Protein AF-0000000081357244 (afdb_homodimer)

Sequence (244 aa):
MEDSLAESYSKKENAKEIWDSLGKLYEDDENSSKIFIIEKYHKWLFEDEMAMLPQVKEFLKLCQKLDDEKMSLVDKFVVGGIVSKLSVGWSNFYARMHRKKLDISLEDLLQEIHVEDEIRFQMEDSLAESYSKKENAKEIWDSLGKLYEDDENSSKIFIIEKYHKWLFEDEMAMLPQVKEFLKLCQKLDDEKMSLVDKFVVGGIVSKLSVGWSNFYARMHRKKLDISLEDLLQEIHVEDEIRFQ

Radius of gyration: 19.8 Å; Cα contacts (8 Å, |Δi|>4): 205; chains: 2; bounding box: 66×42×42 Å

Structure (mmCIF, N/CA/C/O backbone):
data_AF-0000000081357244-model_v1
#
loop_
_entity.id
_entity.type
_entity.pdbx_description
1 polymer 'Uncharacterized protein'
#
loop_
_atom_site.group_PDB
_atom_site.id
_atom_site.type_symbol
_atom_site.label_atom_id
_atom_site.label_alt_id
_atom_site.label_comp_id
_atom_site.label_asym_id
_atom_site.label_entity_id
_atom_site.label_seq_id
_atom_site.pdbx_PDB_ins_code
_atom_site.Cartn_x
_atom_site.Cartn_y
_atom_site.Cartn_z
_atom_site.occupancy
_atom_site.B_iso_or_equiv
_atom_site.auth_seq_id
_atom_site.auth_comp_id
_atom_site.auth_asym_id
_atom_site.auth_atom_id
_atom_site.pdbx_PDB_model_num
ATOM 1 N N . MET A 1 1 ? -51.375 3.666 -2.33 1 30.59 1 MET A N 1
ATOM 2 C CA . MET A 1 1 ? -50.188 4.461 -1.964 1 30.59 1 MET A CA 1
ATOM 3 C C . MET A 1 1 ? -48.969 3.588 -1.858 1 30.59 1 MET A C 1
ATOM 5 O O . MET A 1 1 ? -48.781 2.871 -0.872 1 30.59 1 MET A O 1
ATOM 9 N N . GLU A 1 2 ? -48.531 2.816 -2.803 1 30.59 2 GLU A N 1
ATOM 10 C CA . GLU A 1 2 ? -47.5 1.792 -2.98 1 30.59 2 GLU A CA 1
ATOM 11 C C . GLU A 1 2 ? -46.125 2.312 -2.58 1 30.59 2 GLU A C 1
ATOM 13 O O . GLU A 1 2 ? -45.781 3.455 -2.883 1 30.59 2 GLU A O 1
ATOM 18 N N . ASP A 1 3 ? -45.594 1.858 -1.388 1 35.19 3 ASP A N 1
ATOM 19 C CA . ASP A 1 3 ? -44.344 2.148 -0.713 1 35.19 3 ASP A CA 1
ATOM 20 C C . ASP A 1 3 ? -43.188 2.164 -1.704 1 35.19 3 ASP A C 1
ATOM 22 O O . ASP A 1 3 ? -42.875 1.151 -2.344 1 35.19 3 ASP A O 1
ATOM 26 N N . SER A 1 4 ? -42.969 3.25 -2.459 1 33.78 4 SER A N 1
ATOM 27 C CA . SER A 1 4 ? -41.812 3.594 -3.281 1 33.78 4 SER A CA 1
ATOM 28 C C . SER A 1 4 ? -40.5 3.287 -2.555 1 33.78 4 SER A C 1
ATOM 30 O O . SER A 1 4 ? -40.219 3.846 -1.488 1 33.78 4 SER A O 1
ATOM 32 N N . LEU A 1 5 ? -40.188 2.029 -2.398 1 31.88 5 LEU A N 1
ATOM 33 C CA . LEU A 1 5 ? -38.875 1.557 -1.976 1 31.88 5 LEU A CA 1
ATOM 34 C C . LEU A 1 5 ? -37.781 2.422 -2.568 1 31.88 5 LEU A C 1
ATOM 36 O O . LEU A 1 5 ? -37.406 2.26 -3.736 1 31.88 5 LEU A O 1
ATOM 40 N N . ALA A 1 6 ? -37.719 3.697 -2.271 1 33 6 ALA A N 1
ATOM 41 C CA . ALA A 1 6 ? -36.562 4.559 -2.461 1 33 6 ALA A CA 1
ATOM 42 C C . ALA A 1 6 ? -35.25 3.781 -2.273 1 33 6 ALA A C 1
ATOM 44 O O . ALA A 1 6 ? -34.969 3.305 -1.174 1 33 6 ALA A O 1
ATOM 45 N N . GLU A 1 7 ? -34.875 2.889 -3.158 1 32.81 7 GLU A N 1
ATOM 46 C CA . GLU A 1 7 ? -33.562 2.332 -3.344 1 32.81 7 GLU A CA 1
ATOM 47 C C . GLU A 1 7 ? -32.469 3.379 -3.076 1 32.81 7 GLU A C 1
ATOM 49 O O . GLU A 1 7 ? -32.25 4.266 -3.9 1 32.81 7 GLU A O 1
ATOM 54 N N . SER A 1 8 ? -32.438 4.035 -1.996 1 33.81 8 SER A N 1
ATOM 55 C CA . SER A 1 8 ? -31.281 4.805 -1.569 1 33.81 8 SER A CA 1
ATOM 56 C C . SER A 1 8 ? -29.984 4.129 -2 1 33.81 8 SER A C 1
ATOM 58 O O . SER A 1 8 ? -29.609 3.102 -1.438 1 33.81 8 SER A O 1
ATOM 60 N N . TYR A 1 9 ? -29.797 3.963 -3.287 1 31.59 9 TYR A N 1
ATOM 61 C CA . TYR A 1 9 ? -28.484 3.703 -3.855 1 31.59 9 TYR A CA 1
ATOM 62 C C . TYR A 1 9 ? -27.391 4.465 -3.094 1 31.59 9 TYR A C 1
ATOM 64 O O . TYR A 1 9 ? -27.328 5.691 -3.168 1 31.59 9 TYR A O 1
ATOM 72 N N . SER A 1 10 ? -27.328 4.297 -1.877 1 35.69 10 SER A N 1
ATOM 73 C CA . SER A 1 10 ? -26.094 4.766 -1.258 1 35.69 10 SER A CA 1
ATOM 74 C C . SER A 1 10 ? -24.891 4.559 -2.184 1 35.69 10 SER A C 1
ATOM 76 O O . SER A 1 10 ? -24.625 3.436 -2.613 1 35.69 10 SER A O 1
ATOM 78 N N . LYS A 1 11 ? -24.641 5.418 -3.062 1 34 11 LYS A N 1
ATOM 79 C CA . LYS A 1 11 ? -23.438 5.504 -3.9 1 34 11 LYS A CA 1
ATOM 80 C C . LYS A 1 11 ? -22.203 5 -3.158 1 34 11 LYS A C 1
ATOM 82 O O . LYS A 1 11 ? -21.703 5.672 -2.262 1 34 11 LYS A O 1
ATOM 87 N N . LYS A 1 12 ? -22.25 3.859 -2.586 1 36.88 12 LYS A N 1
ATOM 88 C CA . LYS A 1 12 ? -20.938 3.336 -2.193 1 36.88 12 LYS A CA 1
ATOM 89 C C . LYS A 1 12 ? -19.891 3.654 -3.246 1 36.88 12 LYS A C 1
ATOM 91 O O . LYS A 1 12 ? -19.891 3.076 -4.336 1 36.88 12 LYS A O 1
ATOM 96 N N . GLU A 1 13 ? -19.609 4.867 -3.537 1 39.84 13 GLU A N 1
ATOM 97 C CA . GLU A 1 13 ? -18.469 5.172 -4.402 1 39.84 13 GLU A CA 1
ATOM 98 C C . GLU A 1 13 ? -17.344 4.164 -4.211 1 39.84 13 GLU A C 1
ATOM 100 O O . GLU A 1 13 ? -16.891 3.93 -3.086 1 39.84 13 GLU A O 1
ATOM 105 N N . ASN A 1 14 ? -17.297 3.029 -4.961 1 43.94 14 ASN A N 1
ATOM 106 C CA . ASN A 1 14 ? -16.234 2.02 -4.922 1 43.94 14 ASN A CA 1
ATOM 107 C C . ASN A 1 14 ? -14.852 2.652 -4.883 1 43.94 14 ASN A C 1
ATOM 109 O O . ASN A 1 14 ? -14.695 3.83 -5.215 1 43.94 14 ASN A O 1
ATOM 113 N N . ALA A 1 15 ? -13.969 2.004 -4.152 1 45.81 15 ALA A N 1
ATOM 114 C CA . ALA A 1 15 ? -12.586 2.414 -3.949 1 45.81 15 ALA A CA 1
ATOM 115 C C . ALA A 1 15 ? -12.008 3.031 -5.219 1 45.81 15 ALA A C 1
ATOM 117 O O . ALA A 1 15 ? -11.312 4.047 -5.16 1 45.81 15 ALA A O 1
ATOM 118 N N . LYS A 1 16 ? -12.422 2.477 -6.242 1 46.94 16 LYS A N 1
ATOM 119 C CA . LYS A 1 16 ? -11.93 2.979 -7.52 1 46.94 16 LYS A CA 1
ATOM 120 C C . LYS A 1 16 ? -12.484 4.371 -7.816 1 46.94 16 LYS A C 1
ATOM 122 O O . LYS A 1 16 ? -11.75 5.242 -8.297 1 46.94 16 LYS A O 1
ATOM 127 N N . GLU A 1 17 ? -13.781 4.465 -7.664 1 48.22 17 GLU A N 1
ATOM 128 C CA . GLU A 1 17 ? -14.375 5.762 -7.969 1 48.22 17 GLU A CA 1
ATOM 129 C C . GLU A 1 17 ? -13.766 6.867 -7.105 1 48.22 17 GLU A C 1
ATOM 131 O O . GLU A 1 17 ? -13.531 7.977 -7.586 1 48.22 17 GLU A O 1
ATOM 136 N N . ILE A 1 18 ? -13.594 6.523 -5.91 1 48.97 18 ILE A N 1
ATOM 137 C CA . ILE A 1 18 ? -12.938 7.484 -5.031 1 48.97 18 ILE A CA 1
ATOM 138 C C . ILE A 1 18 ? -11.523 7.762 -5.539 1 48.97 18 ILE A C 1
ATOM 140 O O . ILE A 1 18 ? -11.102 8.922 -5.621 1 48.97 18 ILE A O 1
ATOM 144 N N . TRP A 1 19 ? -10.867 6.66 -5.98 1 50.09 19 TRP A N 1
ATOM 145 C CA . TRP A 1 19 ? -9.516 6.828 -6.508 1 50.09 19 TRP A CA 1
ATOM 146 C C . TRP A 1 19 ? -9.539 7.602 -7.824 1 50.09 19 TRP A C 1
ATOM 148 O O . TRP A 1 19 ? -8.734 8.516 -8.023 1 50.09 19 TRP A O 1
ATOM 158 N N . ASP A 1 20 ? -10.367 7.164 -8.609 1 51.44 20 ASP A N 1
ATOM 159 C CA . ASP A 1 20 ? -10.461 7.891 -9.875 1 51.44 20 ASP A CA 1
ATOM 160 C C . ASP A 1 20 ? -10.742 9.375 -9.633 1 51.44 20 ASP A C 1
ATOM 162 O O . ASP A 1 20 ? -10.211 10.227 -10.352 1 51.44 20 ASP A O 1
ATOM 166 N N . SER A 1 21 ? -11.539 9.578 -8.75 1 50.59 21 SER A N 1
ATOM 167 C CA . SER A 1 21 ? -11.812 10.977 -8.445 1 50.59 21 SER A CA 1
ATOM 168 C C . SER A 1 21 ? -10.586 11.664 -7.867 1 50.59 21 SER A C 1
ATOM 170 O O . SER A 1 21 ? -10.312 12.828 -8.18 1 50.59 21 SER A O 1
ATOM 172 N N . LEU A 1 22 ? -9.977 10.977 -7.047 1 47.94 22 LEU A N 1
ATOM 173 C CA . LEU A 1 22 ? -8.742 11.531 -6.5 1 47.94 22 LEU A CA 1
ATOM 174 C C . LEU A 1 22 ? -7.652 11.594 -7.566 1 47.94 22 LEU A C 1
ATOM 176 O O . LEU A 1 22 ? -6.875 12.555 -7.613 1 47.94 22 LEU A O 1
ATOM 180 N N . GLY A 1 23 ? -7.641 10.469 -8.305 1 47.78 23 GLY A N 1
ATOM 181 C CA . GLY A 1 23 ? -6.691 10.453 -9.406 1 47.78 23 GLY A CA 1
ATOM 182 C C . GLY A 1 23 ? -6.879 11.609 -10.375 1 47.78 23 GLY A C 1
ATOM 183 O O . GLY A 1 23 ? -5.906 12.141 -10.914 1 47.78 23 GLY A O 1
ATOM 184 N N . LYS A 1 24 ? -8.148 11.758 -10.766 1 49 24 LYS A N 1
ATOM 185 C CA . LYS A 1 24 ? -8.383 12.875 -11.672 1 49 24 LYS A CA 1
ATOM 186 C C . LYS A 1 24 ? -7.844 14.18 -11.094 1 49 24 LYS A C 1
ATOM 188 O O . LYS A 1 24 ? -7.332 15.031 -11.828 1 49 24 LYS A O 1
ATOM 193 N N . LEU A 1 25 ? -8.055 14.312 -9.875 1 45.69 25 LEU A N 1
ATOM 194 C CA . LEU A 1 25 ? -7.719 15.602 -9.297 1 45.69 25 LEU A CA 1
ATOM 195 C C . LEU A 1 25 ? -6.215 15.852 -9.367 1 45.69 25 LEU A C 1
ATOM 197 O O . LEU A 1 25 ? -5.773 17 -9.477 1 45.69 25 LEU A O 1
ATOM 201 N N . TYR A 1 26 ? -5.543 14.797 -9.328 1 44.62 26 TYR A N 1
ATOM 202 C CA . TYR A 1 26 ? -4.109 15.07 -9.273 1 44.62 26 TYR A CA 1
ATOM 203 C C . TYR A 1 26 ? -3.422 14.609 -10.555 1 44.62 26 TYR A C 1
ATOM 205 O O . TYR A 1 26 ? -2.195 14.672 -10.664 1 44.62 26 TYR A O 1
ATOM 213 N N . GLU A 1 27 ? -4.098 13.891 -11.352 1 45.97 27 GLU A N 1
ATOM 214 C CA . GLU A 1 27 ? -3.416 13.617 -12.609 1 45.97 27 GLU A CA 1
ATOM 215 C C . GLU A 1 27 ? -3.014 14.906 -13.312 1 45.97 27 GLU A C 1
ATOM 217 O O . GLU A 1 27 ? -3.779 15.445 -14.117 1 45.97 27 GLU A O 1
ATOM 222 N N . ASP A 1 28 ? -2.508 15.82 -12.617 1 42.16 28 ASP A N 1
ATOM 223 C CA . ASP A 1 28 ? -1.978 16.922 -13.414 1 42.16 28 ASP A CA 1
ATOM 224 C C . ASP A 1 28 ? -1.053 16.406 -14.516 1 42.16 28 ASP A C 1
ATOM 226 O O . ASP A 1 28 ? -0.683 15.227 -14.516 1 42.16 28 ASP A O 1
ATOM 230 N N . ASP A 1 29 ? 0.159 17.297 -14.961 1 44 29 ASP A N 1
ATOM 231 C CA . ASP A 1 29 ? 1.093 17.438 -16.078 1 44 29 ASP A CA 1
ATOM 232 C C . ASP A 1 29 ? 1.931 16.172 -16.25 1 44 29 ASP A C 1
ATOM 234 O O . ASP A 1 29 ? 2.127 15.414 -15.297 1 44 29 ASP A O 1
ATOM 238 N N . GLU A 1 30 ? 2.217 15.633 -17.469 1 48.47 30 GLU A N 1
ATOM 239 C CA . GLU A 1 30 ? 3.148 14.633 -17.984 1 48.47 30 GLU A CA 1
ATOM 240 C C . GLU A 1 30 ? 4.324 14.438 -17.031 1 48.47 30 GLU A C 1
ATOM 242 O O . GLU A 1 30 ? 4.895 13.344 -16.953 1 48.47 30 GLU A O 1
ATOM 247 N N . ASN A 1 31 ? 4.902 15.469 -16.531 1 50.5 31 ASN A N 1
ATOM 248 C CA . ASN A 1 31 ? 5.992 15.359 -15.562 1 50.5 31 ASN A CA 1
ATOM 249 C C . ASN A 1 31 ? 5.496 14.836 -14.219 1 50.5 31 ASN A C 1
ATOM 251 O O . ASN A 1 31 ? 5.074 15.617 -13.359 1 50.5 31 ASN A O 1
ATOM 255 N N . SER A 1 32 ? 4.953 13.688 -14.344 1 58.06 32 SER A N 1
ATOM 256 C CA . SER A 1 32 ? 4.34 13.055 -13.18 1 58.06 32 SER A CA 1
ATOM 257 C C . SER A 1 32 ? 5.172 13.289 -11.93 1 58.06 32 SER A C 1
ATOM 259 O O . SER A 1 32 ? 6.367 13 -11.906 1 58.06 32 SER A O 1
ATOM 261 N N . SER A 1 33 ? 4.832 14.125 -11.016 1 77.56 33 SER A N 1
ATOM 262 C CA . SER A 1 33 ? 5.492 14.461 -9.758 1 77.56 33 SER A CA 1
ATOM 263 C C . SER A 1 33 ? 5.695 13.227 -8.891 1 77.56 33 SER A C 1
ATOM 265 O O . SER A 1 33 ? 4.992 12.227 -9.047 1 77.56 33 SER A O 1
ATOM 267 N N . LYS A 1 34 ? 6.887 13.078 -8.312 1 87.19 34 LYS A N 1
ATOM 268 C CA . LYS A 1 34 ? 7.223 12.047 -7.34 1 87.19 34 LYS A CA 1
ATOM 269 C C . LYS A 1 34 ? 6.016 11.68 -6.484 1 87.19 34 LYS A C 1
ATOM 271 O O . LYS A 1 34 ? 5.75 10.5 -6.25 1 87.19 34 LYS A O 1
ATOM 276 N N . ILE A 1 35 ? 5.238 12.625 -6.285 1 87.5 35 ILE A N 1
ATOM 277 C CA . ILE A 1 35 ? 4.098 12.43 -5.395 1 87.5 35 ILE A CA 1
ATOM 278 C C . ILE A 1 35 ? 3.039 11.586 -6.094 1 87.5 35 ILE A C 1
ATOM 280 O O . ILE A 1 35 ? 2.414 10.727 -5.473 1 87.5 35 ILE A O 1
ATOM 284 N N . PHE A 1 36 ? 2.885 11.828 -7.281 1 88.19 36 PHE A N 1
ATOM 285 C CA . PHE A 1 36 ? 1.87 11.094 -8.031 1 88.19 36 PHE A CA 1
ATOM 286 C C . PHE A 1 36 ? 2.242 9.625 -8.141 1 88.19 36 PHE A C 1
ATOM 288 O O . PHE A 1 36 ? 1.381 8.75 -8.016 1 88.19 36 PHE A O 1
ATOM 295 N N . ILE A 1 37 ? 3.492 9.367 -8.391 1 92.94 37 ILE A N 1
ATOM 296 C CA . ILE A 1 37 ? 3.953 7.992 -8.523 1 92.94 37 ILE A CA 1
ATOM 297 C C . ILE A 1 37 ? 3.756 7.25 -7.207 1 92.94 37 ILE A C 1
ATOM 299 O O . ILE A 1 37 ? 3.252 6.121 -7.195 1 92.94 37 ILE A O 1
ATOM 303 N N . ILE A 1 38 ? 4.094 7.93 -6.082 1 94.62 38 ILE A N 1
ATOM 304 C CA . ILE A 1 38 ? 3.959 7.332 -4.758 1 94.62 38 ILE A CA 1
ATOM 305 C C . ILE A 1 38 ? 2.486 7.043 -4.469 1 94.62 38 ILE A C 1
ATOM 307 O O . ILE A 1 38 ? 2.137 5.945 -4.027 1 94.62 38 ILE A O 1
ATOM 311 N N . GLU A 1 39 ? 1.682 7.949 -4.785 1 91.5 39 GLU A N 1
ATOM 312 C CA . GLU A 1 39 ? 0.25 7.809 -4.539 1 91.5 39 GLU A CA 1
ATOM 313 C C . GLU A 1 39 ? -0.353 6.707 -5.402 1 91.5 39 GLU A C 1
ATOM 315 O O . GLU A 1 39 ? -1.158 5.906 -4.926 1 91.5 39 GLU A O 1
ATOM 320 N N . LYS A 1 40 ? -0.025 6.746 -6.645 1 92.38 40 LYS A N 1
ATOM 321 C CA . LYS A 1 40 ? -0.541 5.723 -7.551 1 92.38 40 LYS A CA 1
ATOM 322 C C . LYS A 1 40 ? -0.145 4.324 -7.09 1 92.38 40 LYS A C 1
ATOM 324 O O . LYS A 1 40 ? -0.952 3.395 -7.145 1 92.38 40 LYS A O 1
ATOM 329 N N . TYR A 1 41 ? 1.097 4.195 -6.613 1 96.12 41 TYR A N 1
ATOM 330 C CA . TYR A 1 41 ? 1.54 2.912 -6.074 1 96.12 41 TYR A CA 1
ATOM 331 C C . TYR A 1 41 ? 0.627 2.451 -4.945 1 96.12 41 TYR A C 1
ATOM 333 O O . TYR A 1 41 ? 0.171 1.306 -4.938 1 96.12 41 TYR A O 1
ATOM 341 N N . HIS A 1 42 ? 0.416 3.318 -4.027 1 95.25 42 HIS A N 1
ATOM 342 C CA . HIS A 1 42 ? -0.282 2.928 -2.807 1 95.25 42 HIS A CA 1
ATOM 343 C C . HIS A 1 42 ? -1.773 2.738 -3.061 1 95.25 42 HIS A C 1
ATOM 345 O O . HIS A 1 42 ? -2.412 1.889 -2.436 1 95.25 42 HIS A O 1
ATOM 351 N N . LYS A 1 43 ? -2.309 3.385 -3.998 1 90.62 43 LYS A N 1
ATOM 352 C CA . LYS A 1 43 ? -3.75 3.357 -4.227 1 90.62 43 LYS A CA 1
ATOM 353 C C . LYS A 1 43 ? -4.109 2.42 -5.375 1 90.62 43 LYS A C 1
ATOM 355 O O . LYS A 1 43 ? -5.273 2.314 -5.758 1 90.62 43 LYS A O 1
ATOM 360 N N . TRP A 1 44 ? -3.162 1.772 -5.922 1 92.94 44 TRP A N 1
ATOM 361 C CA . TRP A 1 44 ? -3.385 0.855 -7.035 1 92.94 44 TRP A CA 1
ATOM 362 C C . TRP A 1 44 ? -4.375 -0.239 -6.648 1 92.94 44 TRP A C 1
ATOM 364 O O . TRP A 1 44 ? -4.273 -0.822 -5.566 1 92.94 44 TRP A O 1
ATOM 374 N N . LEU A 1 45 ? -5.316 -0.459 -7.516 1 86 45 LEU A N 1
ATOM 375 C CA . LEU A 1 45 ? -6.262 -1.562 -7.375 1 86 45 LEU A CA 1
ATOM 376 C C . LEU A 1 45 ? -6.32 -2.393 -8.648 1 86 45 LEU A C 1
ATOM 378 O O . LEU A 1 45 ? -6.621 -1.868 -9.727 1 86 45 LEU A O 1
ATOM 382 N N . PHE A 1 46 ? -6.043 -3.689 -8.484 1 93.44 46 PHE A N 1
ATOM 383 C CA . PHE A 1 46 ? -6.195 -4.59 -9.617 1 93.44 46 PHE A CA 1
ATOM 384 C C . PHE A 1 46 ? -7.664 -4.918 -9.859 1 93.44 46 PHE A C 1
ATOM 386 O O . PHE A 1 46 ? -8.445 -5.012 -8.914 1 93.44 46 PHE A O 1
ATOM 393 N N . GLU A 1 47 ? -7.965 -5.043 -11.109 1 91.38 47 GLU A N 1
ATOM 394 C CA . GLU A 1 47 ? -9.359 -5.27 -11.469 1 91.38 47 GLU A CA 1
ATOM 395 C C . GLU A 1 47 ? -9.57 -6.684 -12.008 1 91.38 47 GLU A C 1
ATOM 397 O O . GLU A 1 47 ? -8.719 -7.215 -12.727 1 91.38 47 GLU A O 1
ATOM 402 N N . ASP A 1 48 ? -10.789 -7.23 -11.812 1 89.31 48 ASP A N 1
ATOM 403 C CA . ASP A 1 48 ? -11.109 -8.594 -12.227 1 89.31 48 ASP A CA 1
ATOM 404 C C . ASP A 1 48 ? -11.523 -8.648 -13.695 1 89.31 48 ASP A C 1
ATOM 406 O O . ASP A 1 48 ? -11.406 -9.688 -14.344 1 89.31 48 ASP A O 1
ATOM 410 N N . GLU A 1 49 ? -12.07 -7.547 -14.203 1 89.31 49 GLU A N 1
ATOM 411 C CA . GLU A 1 49 ? -12.727 -7.527 -15.508 1 89.31 49 GLU A CA 1
ATOM 412 C C . GLU A 1 49 ? -11.719 -7.605 -16.641 1 89.31 49 GLU A C 1
ATOM 414 O O . GLU A 1 49 ? -12.086 -7.758 -17.812 1 89.31 49 GLU A O 1
ATOM 419 N N . MET A 1 50 ? -10.414 -7.535 -16.406 1 90.75 50 MET A N 1
ATOM 420 C CA . MET A 1 50 ? -9.367 -7.625 -17.422 1 90.75 50 MET A CA 1
ATOM 421 C C . MET A 1 50 ? -8.266 -8.586 -16.984 1 90.75 50 MET A C 1
ATOM 423 O O . MET A 1 50 ? -8.172 -8.938 -15.805 1 90.75 50 MET A O 1
ATOM 427 N N . ALA A 1 51 ? -7.508 -9.023 -17.984 1 95.94 51 ALA A N 1
ATOM 428 C CA . ALA A 1 51 ? -6.383 -9.898 -17.672 1 95.94 51 ALA A CA 1
ATOM 429 C C . ALA A 1 51 ? -5.473 -9.258 -16.625 1 95.94 51 ALA A C 1
ATOM 431 O O . ALA A 1 51 ? -5.254 -8.039 -16.641 1 95.94 51 ALA A O 1
ATOM 432 N N . MET A 1 52 ? -4.949 -10.016 -15.773 1 97.75 52 MET A N 1
ATOM 433 C CA . MET A 1 52 ? -4.172 -9.531 -14.633 1 97.75 52 MET A CA 1
ATOM 434 C C . MET A 1 52 ? -2.746 -9.188 -15.055 1 97.75 52 MET A C 1
ATOM 436 O O . MET A 1 52 ? -2.18 -8.195 -14.594 1 97.75 52 MET A O 1
ATOM 440 N N . LEU A 1 53 ? -2.15 -10 -15.922 1 98.19 53 LEU A N 1
ATOM 441 C CA . LEU A 1 53 ? -0.736 -9.836 -16.234 1 98.19 53 LEU A CA 1
ATOM 442 C C . LEU A 1 53 ? -0.466 -8.445 -16.812 1 98.19 53 LEU A C 1
ATOM 444 O O . LEU A 1 53 ? 0.467 -7.766 -16.391 1 98.19 53 LEU A O 1
ATOM 448 N N . PRO A 1 54 ? -1.305 -7.965 -17.797 1 98 54 PRO A N 1
ATOM 449 C CA . PRO A 1 54 ? -1.066 -6.602 -18.281 1 98 54 PRO A CA 1
ATOM 450 C C . PRO A 1 54 ? -1.173 -5.559 -17.172 1 98 54 PRO A C 1
ATOM 452 O O . PRO A 1 54 ? -0.417 -4.586 -17.156 1 98 54 PRO A O 1
ATOM 455 N N . GLN A 1 55 ? -2.137 -5.719 -16.25 1 97.31 55 GLN A N 1
ATOM 456 C CA . GLN A 1 55 ? -2.275 -4.801 -15.117 1 97.31 55 GLN A CA 1
ATOM 457 C C . GLN A 1 55 ? -1.042 -4.836 -14.219 1 97.31 55 GLN A C 1
ATOM 459 O O . GLN A 1 55 ? -0.545 -3.793 -13.797 1 97.31 55 GLN A O 1
ATOM 464 N N . VAL A 1 56 ? -0.491 -6.023 -13.977 1 98.56 56 VAL A N 1
ATOM 465 C CA . VAL A 1 56 ? 0.69 -6.172 -13.133 1 98.56 56 VAL A CA 1
ATOM 466 C C . VAL A 1 56 ? 1.896 -5.527 -13.812 1 98.56 56 VAL A C 1
ATOM 468 O O . VAL A 1 56 ? 2.715 -4.879 -13.156 1 98.56 56 VAL A O 1
ATOM 471 N N . LYS A 1 57 ? 2.021 -5.695 -15.094 1 98.56 57 LYS A N 1
ATOM 472 C CA . LYS A 1 57 ? 3.123 -5.074 -15.828 1 98.56 57 LYS A CA 1
ATOM 473 C C . LYS A 1 57 ? 3.043 -3.553 -15.75 1 98.56 57 LYS A C 1
ATOM 475 O O . LYS A 1 57 ? 4.066 -2.877 -15.648 1 98.56 57 LYS A O 1
ATOM 480 N N . GLU A 1 58 ? 1.845 -2.998 -15.828 1 97.25 58 GLU A N 1
ATOM 481 C CA . GLU A 1 58 ? 1.675 -1.562 -15.633 1 97.25 58 GLU A CA 1
ATOM 482 C C . GLU A 1 58 ? 2.1 -1.136 -14.234 1 97.25 58 GLU A C 1
ATOM 484 O O . GLU A 1 58 ? 2.725 -0.088 -14.062 1 97.25 58 GLU A O 1
ATOM 489 N N . PHE A 1 59 ? 1.701 -1.908 -13.258 1 97.31 59 PHE A N 1
ATOM 490 C CA . PHE A 1 59 ? 2.1 -1.652 -11.875 1 97.31 59 PHE A CA 1
ATOM 491 C C . PHE A 1 59 ? 3.617 -1.677 -11.742 1 97.31 59 PHE A C 1
ATOM 493 O O . PHE A 1 59 ? 4.195 -0.85 -11.031 1 97.31 59 PHE A O 1
ATOM 500 N N . LEU A 1 60 ? 4.309 -2.582 -12.414 1 98.31 60 LEU A N 1
ATOM 501 C CA . LEU A 1 60 ? 5.762 -2.693 -12.344 1 98.31 60 LEU A CA 1
ATOM 502 C C . LEU A 1 60 ? 6.43 -1.504 -13.023 1 98.31 60 LEU A C 1
ATOM 504 O O . LEU A 1 60 ? 7.52 -1.085 -12.625 1 98.31 60 LEU A O 1
ATOM 508 N N . LYS A 1 61 ? 5.746 -0.984 -14.047 1 97 61 LYS A N 1
ATOM 509 C CA . LYS A 1 61 ? 6.25 0.259 -14.625 1 97 61 LYS A CA 1
ATOM 510 C C . LYS A 1 61 ? 6.254 1.384 -13.594 1 97 61 LYS A C 1
ATOM 512 O O . LYS A 1 61 ? 7.148 2.229 -13.594 1 97 61 LYS A O 1
ATOM 517 N N . LEU A 1 62 ? 5.246 1.397 -12.797 1 95.31 62 LEU A N 1
ATOM 518 C CA . LEU A 1 62 ? 5.184 2.365 -11.711 1 95.31 62 LEU A CA 1
ATOM 519 C C . LEU A 1 62 ? 6.348 2.176 -10.742 1 95.31 62 LEU A C 1
ATOM 521 O O . LEU A 1 62 ? 6.961 3.15 -10.305 1 95.31 62 LEU A O 1
ATOM 525 N N . CYS A 1 63 ? 6.664 0.887 -10.391 1 97.56 63 CYS A N 1
ATOM 526 C CA . CYS A 1 63 ? 7.789 0.59 -9.516 1 97.56 63 CYS A CA 1
ATOM 527 C C . CYS A 1 63 ? 9.102 1.062 -10.133 1 97.56 63 CYS A C 1
ATOM 529 O O . CYS A 1 63 ? 9.984 1.557 -9.43 1 97.56 63 CYS A O 1
ATOM 531 N N . GLN A 1 64 ? 9.234 0.915 -11.43 1 97.44 64 GLN A N 1
ATOM 532 C CA . GLN A 1 64 ? 10.414 1.396 -12.133 1 97.44 64 GLN A CA 1
ATOM 533 C C . GLN A 1 64 ? 10.531 2.914 -12.047 1 97.44 64 GLN A C 1
ATOM 535 O O . GLN A 1 64 ? 11.633 3.451 -11.891 1 97.44 64 GLN A O 1
ATOM 540 N N . LYS A 1 65 ? 9.422 3.617 -12.203 1 95.38 65 LYS A N 1
ATOM 541 C CA . LYS A 1 65 ? 9.43 5.066 -12.047 1 95.38 65 LYS A CA 1
ATOM 542 C C . LYS A 1 65 ? 9.867 5.469 -10.641 1 95.38 65 LYS A C 1
ATOM 544 O O . LYS A 1 65 ? 10.602 6.445 -10.469 1 95.38 65 LYS A O 1
ATOM 549 N N . LEU A 1 66 ? 9.414 4.707 -9.625 1 96.56 66 LEU A N 1
ATOM 550 C CA . LEU A 1 66 ? 9.867 4.949 -8.258 1 96.56 66 LEU A CA 1
ATOM 551 C C . LEU A 1 66 ? 11.383 4.805 -8.156 1 96.56 66 LEU A C 1
ATOM 553 O O . LEU A 1 66 ? 12.047 5.633 -7.531 1 96.56 66 LEU A O 1
ATOM 557 N N . ASP A 1 67 ? 11.883 3.77 -8.758 1 96.56 67 ASP A N 1
ATOM 558 C CA . ASP A 1 67 ? 13.32 3.52 -8.742 1 96.56 67 ASP A CA 1
ATOM 559 C C . ASP A 1 67 ? 14.086 4.66 -9.422 1 96.56 67 ASP A C 1
ATOM 561 O O . ASP A 1 67 ? 15.125 5.098 -8.922 1 96.56 67 ASP A O 1
ATOM 565 N N . ASP A 1 68 ? 13.531 5.141 -10.578 1 94.94 68 ASP A N 1
ATOM 566 C CA . ASP A 1 68 ? 14.133 6.258 -11.297 1 94.94 68 ASP A CA 1
ATOM 567 C C . ASP A 1 68 ? 14.195 7.508 -10.422 1 94.94 68 ASP A C 1
ATOM 569 O O . ASP A 1 68 ? 15.086 8.344 -10.578 1 94.94 68 ASP A O 1
ATOM 573 N N . GLU A 1 69 ? 13.273 7.652 -9.484 1 93.12 69 GLU A N 1
ATOM 574 C CA . GLU A 1 69 ? 13.211 8.789 -8.57 1 93.12 69 GLU A CA 1
ATOM 575 C C . GLU A 1 69 ? 13.953 8.492 -7.27 1 93.12 69 GLU A C 1
ATOM 577 O O . GLU A 1 69 ? 13.766 9.18 -6.27 1 93.12 69 GLU A O 1
ATOM 582 N N . LYS A 1 70 ? 14.742 7.355 -7.223 1 93.75 70 LYS A N 1
ATOM 583 C CA . LYS A 1 70 ? 15.617 6.957 -6.125 1 93.75 70 LYS A CA 1
ATOM 584 C C . LYS A 1 70 ? 14.82 6.395 -4.957 1 93.75 70 LYS A C 1
ATOM 586 O O . LYS A 1 70 ? 15.203 6.555 -3.795 1 93.75 70 LYS A O 1
ATOM 591 N N . MET A 1 71 ? 13.664 5.836 -5.219 1 96.38 71 MET A N 1
ATOM 592 C CA . MET A 1 71 ? 12.844 5.117 -4.25 1 96.38 71 MET A CA 1
ATOM 593 C C . MET A 1 71 ? 12.672 3.658 -4.66 1 96.38 71 MET A C 1
ATOM 595 O O . MET A 1 71 ? 11.547 3.197 -4.871 1 96.38 71 MET A O 1
A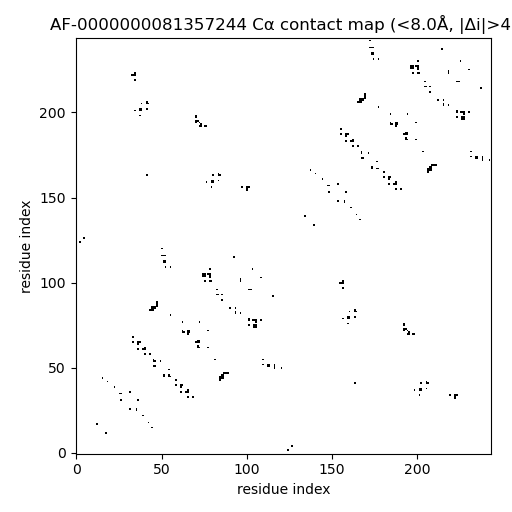TOM 599 N N . SER A 1 72 ? 13.812 3.021 -4.652 1 96.81 72 SER A N 1
ATOM 600 C CA . SER A 1 72 ? 13.828 1.635 -5.105 1 96.81 72 SER A CA 1
ATOM 601 C C . SER A 1 72 ? 13.18 0.711 -4.078 1 96.81 72 SER A C 1
ATOM 603 O O . SER A 1 72 ? 13.406 0.861 -2.873 1 96.81 72 SER A O 1
ATOM 605 N N . LEU A 1 73 ? 12.367 -0.158 -4.523 1 97.75 73 LEU A N 1
ATOM 606 C CA . LEU A 1 73 ? 11.742 -1.19 -3.701 1 97.75 73 LEU A CA 1
ATOM 607 C C . LEU A 1 73 ? 12.359 -2.557 -3.984 1 97.75 73 LEU A C 1
ATOM 609 O O . LEU A 1 73 ? 12.594 -2.91 -5.141 1 97.75 73 LEU A O 1
ATOM 613 N N . VAL A 1 74 ? 12.641 -3.264 -2.936 1 96.88 74 VAL A N 1
ATOM 614 C CA . VAL A 1 74 ? 13.211 -4.59 -3.135 1 96.88 74 VAL A CA 1
ATOM 615 C C . VAL A 1 74 ? 12.156 -5.523 -3.721 1 96.88 74 VAL A C 1
ATOM 617 O O . VAL A 1 74 ? 10.961 -5.348 -3.479 1 96.88 74 VAL A O 1
ATOM 620 N N . ASP A 1 75 ? 12.57 -6.566 -4.41 1 96.38 75 ASP A N 1
ATOM 621 C CA . ASP A 1 75 ? 11.688 -7.457 -5.156 1 96.38 75 ASP A CA 1
ATOM 622 C C . ASP A 1 75 ? 10.672 -8.125 -4.234 1 96.38 75 ASP A C 1
ATOM 624 O O . ASP A 1 75 ? 9.492 -8.25 -4.586 1 96.38 75 ASP A O 1
ATOM 628 N N . LYS A 1 76 ? 11.094 -8.5 -3.082 1 95.81 76 LYS A N 1
ATOM 629 C CA . LYS A 1 76 ? 10.203 -9.203 -2.162 1 95.81 76 LYS A CA 1
ATOM 630 C C . LYS A 1 76 ? 9.039 -8.312 -1.737 1 95.81 76 LYS A C 1
ATOM 632 O O . LYS A 1 76 ? 7.906 -8.781 -1.596 1 95.81 76 LYS A O 1
ATOM 637 N N . PHE A 1 77 ? 9.328 -7.094 -1.523 1 97.5 77 PHE A N 1
ATOM 638 C CA . PHE A 1 77 ? 8.289 -6.141 -1.161 1 97.5 77 PHE A CA 1
ATOM 639 C C . PHE A 1 77 ? 7.316 -5.934 -2.316 1 97.5 77 PHE A C 1
ATOM 641 O O . PHE A 1 77 ? 6.105 -5.84 -2.109 1 97.5 77 PHE A O 1
ATOM 648 N N . VAL A 1 78 ? 7.844 -5.863 -3.521 1 98 78 VAL A N 1
ATOM 649 C CA . VAL A 1 78 ? 7.023 -5.672 -4.711 1 98 78 VAL A CA 1
ATOM 650 C C . VAL A 1 78 ? 6.137 -6.895 -4.93 1 98 78 VAL A C 1
ATOM 652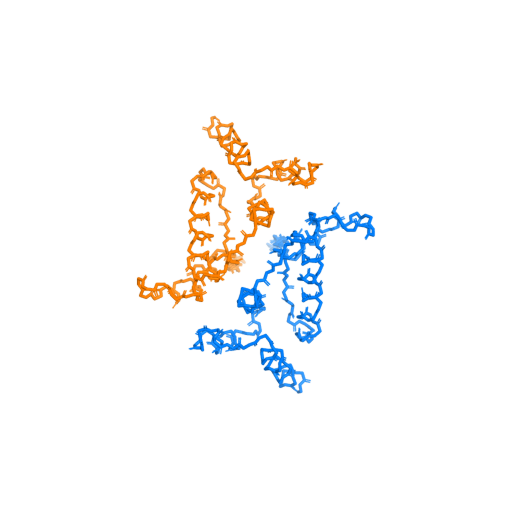 O O . VAL A 1 78 ? 4.941 -6.762 -5.199 1 98 78 VAL A O 1
ATOM 655 N N . VAL A 1 79 ? 6.676 -8.062 -4.73 1 97.94 79 VAL A N 1
ATOM 656 C CA . VAL A 1 79 ? 5.926 -9.312 -4.852 1 97.94 79 VAL A CA 1
ATOM 657 C C . VAL A 1 79 ? 4.762 -9.305 -3.861 1 97.94 79 VAL A C 1
ATOM 659 O O . VAL A 1 79 ? 3.619 -9.57 -4.238 1 97.94 79 VAL A O 1
ATOM 662 N N . GLY A 1 80 ? 5.086 -8.992 -2.627 1 96.12 80 GLY A N 1
ATOM 663 C CA . GLY A 1 80 ? 4.043 -8.898 -1.618 1 96.12 80 GLY A CA 1
ATOM 664 C C . GLY A 1 80 ? 2.998 -7.848 -1.934 1 96.12 80 GLY A C 1
ATOM 665 O O . GLY A 1 80 ? 1.813 -8.031 -1.646 1 96.12 80 GLY A O 1
ATOM 666 N N . GLY A 1 81 ? 3.486 -6.715 -2.527 1 97.12 81 GLY A N 1
ATOM 667 C CA . GLY A 1 81 ? 2.578 -5.66 -2.949 1 97.12 81 GLY A CA 1
ATOM 668 C C . GLY A 1 81 ? 1.593 -6.109 -4.012 1 97.12 81 GLY A C 1
ATOM 669 O O . GLY A 1 81 ? 0.397 -5.828 -3.916 1 97.12 81 GLY A O 1
ATOM 670 N N . ILE A 1 82 ? 2.078 -6.816 -4.973 1 98.06 82 ILE A N 1
ATOM 671 C CA . ILE A 1 82 ? 1.227 -7.32 -6.047 1 98.06 82 ILE A CA 1
ATOM 672 C C . ILE A 1 82 ? 0.185 -8.281 -5.473 1 98.06 82 ILE A C 1
ATOM 674 O O . ILE A 1 82 ? -1.016 -8.102 -5.691 1 98.06 82 ILE A O 1
ATOM 678 N N . VAL A 1 83 ? 0.591 -9.195 -4.719 1 96.81 83 VAL A N 1
ATOM 679 C CA . VAL A 1 83 ? -0.27 -10.258 -4.203 1 96.81 83 VAL A CA 1
ATOM 680 C C . VAL A 1 83 ? -1.309 -9.664 -3.254 1 96.81 83 VAL A C 1
ATOM 682 O O . VAL A 1 83 ? -2.482 -10.047 -3.291 1 96.81 83 VAL A O 1
ATOM 685 N N . SER A 1 84 ? -0.906 -8.719 -2.455 1 93.81 84 SER A N 1
ATOM 686 C CA . SER A 1 84 ? -1.785 -8.109 -1.466 1 93.81 84 SER A CA 1
ATOM 687 C C . SER A 1 84 ? -2.873 -7.273 -2.135 1 93.81 84 SER A C 1
ATOM 689 O O . SER A 1 84 ? -3.939 -7.059 -1.557 1 93.81 84 SER A O 1
ATOM 691 N N . LYS A 1 85 ? -2.633 -6.82 -3.342 1 94.12 85 LYS A N 1
ATOM 692 C CA . LYS A 1 85 ? -3.545 -5.887 -4 1 94.12 85 LYS A CA 1
ATOM 693 C C . LYS A 1 85 ? -4.441 -6.609 -5 1 94.12 85 LYS A C 1
ATOM 695 O O . LYS A 1 85 ? -5.266 -5.98 -5.668 1 94.12 85 LYS A O 1
ATOM 700 N N . LEU A 1 86 ? -4.312 -7.895 -5.086 1 94.19 86 LEU A N 1
ATOM 701 C CA . LEU A 1 86 ? -5.105 -8.664 -6.039 1 94.19 86 LEU A CA 1
ATOM 702 C C . LEU A 1 86 ? -6.594 -8.523 -5.738 1 94.19 86 LEU A C 1
ATOM 704 O O . LEU A 1 86 ? -6.992 -8.414 -4.578 1 94.19 86 LEU A O 1
ATOM 708 N N . SER A 1 87 ? -7.383 -8.586 -6.793 1 89.25 87 SER A N 1
ATOM 709 C CA . SER A 1 87 ? -8.828 -8.461 -6.68 1 89.25 87 SER A CA 1
ATOM 710 C C . SER A 1 87 ? -9.453 -9.75 -6.141 1 89.25 87 SER A C 1
ATOM 712 O O . SER A 1 87 ? -8.773 -10.773 -6.027 1 89.25 87 SER A O 1
ATOM 714 N N . VAL A 1 88 ? -10.711 -9.734 -5.871 1 87.56 88 VAL A N 1
ATOM 715 C CA . VAL A 1 88 ? -11.438 -10.812 -5.203 1 87.56 88 VAL A CA 1
ATOM 716 C C . VAL A 1 88 ? -11.461 -12.047 -6.094 1 87.56 88 VAL A C 1
ATOM 718 O O . VAL A 1 88 ? -11.43 -13.18 -5.598 1 87.56 88 VAL A O 1
ATOM 721 N N . GLY A 1 89 ? -11.461 -11.906 -7.344 1 88.44 89 GLY A N 1
ATOM 722 C CA . GLY A 1 89 ? -11.461 -13.031 -8.266 1 88.44 89 GLY A CA 1
ATOM 723 C C . GLY A 1 89 ? -10.188 -13.859 -8.188 1 88.44 89 GLY A C 1
ATOM 724 O O . GLY A 1 89 ? -10.148 -14.984 -8.688 1 88.44 89 GLY A O 1
ATOM 725 N N . TRP A 1 90 ? -9.203 -13.352 -7.473 1 93.38 90 TRP A N 1
ATOM 726 C CA . TRP A 1 90 ? -7.902 -14.008 -7.387 1 93.38 90 TRP A CA 1
ATOM 727 C C . TRP A 1 90 ? -7.672 -14.586 -5.992 1 93.38 90 TRP A C 1
ATOM 729 O O . TRP A 1 90 ? -6.527 -14.805 -5.59 1 93.38 90 TRP A O 1
ATOM 739 N N . SER A 1 91 ? -8.781 -14.836 -5.301 1 91.25 91 SER A N 1
ATOM 740 C CA . SER A 1 91 ? -8.68 -15.242 -3.902 1 91.25 91 SER A CA 1
ATOM 741 C C . SER A 1 91 ? -7.957 -16.578 -3.768 1 91.25 91 SER A C 1
ATOM 743 O O . SER A 1 91 ? -7.184 -16.781 -2.83 1 91.25 91 SER A O 1
ATOM 745 N N . ASN A 1 92 ? -8.203 -17.578 -4.684 1 91.12 92 ASN A N 1
ATOM 746 C CA . ASN A 1 92 ? -7.508 -18.859 -4.637 1 91.12 92 ASN A CA 1
ATOM 747 C C . ASN A 1 92 ? -6.012 -18.688 -4.898 1 91.12 92 ASN A C 1
ATOM 749 O O . ASN A 1 92 ? -5.191 -19.344 -4.25 1 91.12 92 ASN A O 1
ATOM 753 N N . PHE A 1 93 ? -5.691 -17.844 -5.887 1 95 93 PHE A N 1
ATOM 754 C CA . PHE A 1 93 ? -4.293 -17.562 -6.18 1 95 93 PHE A CA 1
ATOM 755 C C . PHE A 1 93 ? -3.613 -16.906 -4.977 1 95 93 PHE A C 1
ATOM 757 O O . PHE A 1 93 ? -2.494 -17.281 -4.613 1 95 93 PHE A O 1
ATOM 764 N N . TYR A 1 94 ? -4.281 -15.961 -4.367 1 92.38 94 TYR A N 1
ATOM 765 C CA . TYR A 1 94 ? -3.809 -15.289 -3.164 1 92.38 94 TYR A CA 1
ATOM 766 C C . TYR A 1 94 ? -3.502 -16.297 -2.062 1 92.38 94 TYR A C 1
ATOM 768 O O . TYR A 1 94 ? -2.42 -16.266 -1.472 1 92.38 94 TYR A O 1
ATOM 776 N N . ALA A 1 95 ? -4.434 -17.219 -1.845 1 91.94 95 ALA A N 1
ATOM 777 C CA . ALA A 1 95 ? -4.262 -18.234 -0.809 1 91.94 95 ALA A CA 1
ATOM 778 C C . ALA A 1 95 ? -3.061 -19.125 -1.107 1 91.94 95 ALA A C 1
ATOM 780 O O . ALA A 1 95 ? -2.301 -19.469 -0.203 1 91.94 95 ALA A O 1
ATOM 781 N N . ARG A 1 96 ? -2.873 -19.438 -2.342 1 94.56 96 ARG A N 1
ATOM 782 C CA . ARG A 1 96 ? -1.749 -20.266 -2.75 1 94.56 96 ARG A CA 1
ATOM 783 C C . ARG A 1 96 ? -0.423 -19.562 -2.514 1 94.56 96 ARG A C 1
ATOM 785 O O . ARG A 1 96 ? 0.531 -20.156 -2.014 1 94.56 96 ARG A O 1
ATOM 792 N N . MET A 1 97 ? -0.317 -18.281 -2.857 1 93.62 97 MET A N 1
ATOM 793 C CA . MET A 1 97 ? 0.9 -17.5 -2.652 1 93.62 97 MET A CA 1
ATOM 794 C C . MET A 1 97 ? 1.216 -17.375 -1.166 1 93.62 97 MET A C 1
ATOM 796 O O . MET A 1 97 ? 2.379 -17.438 -0.766 1 93.62 97 MET A O 1
ATOM 800 N N . HIS A 1 98 ? 0.176 -17.172 -0.396 1 89.56 98 HIS A N 1
ATOM 801 C CA . HIS A 1 98 ? 0.357 -17.047 1.046 1 89.56 98 HIS A CA 1
ATOM 802 C C . HIS A 1 98 ? 0.862 -18.359 1.648 1 89.56 98 HIS A C 1
ATOM 804 O O . HIS A 1 98 ? 1.698 -18.344 2.555 1 89.56 98 HIS A O 1
ATOM 810 N N . ARG A 1 99 ? 0.339 -19.453 1.179 1 90.94 99 ARG A N 1
ATOM 811 C CA . ARG A 1 99 ? 0.812 -20.75 1.64 1 90.94 99 ARG A CA 1
ATOM 812 C C . ARG A 1 99 ? 2.295 -20.938 1.329 1 90.94 99 ARG A C 1
ATOM 814 O O . ARG A 1 99 ? 3.023 -21.562 2.105 1 90.94 99 ARG A O 1
ATOM 821 N N . LYS A 1 100 ? 2.717 -20.328 0.249 1 91.5 100 LYS A N 1
ATOM 822 C CA . LYS A 1 100 ? 4.125 -20.391 -0.134 1 91.5 100 LYS A CA 1
ATOM 823 C C . LYS A 1 100 ? 4.938 -19.328 0.607 1 91.5 100 LYS A C 1
ATOM 825 O O . LYS A 1 100 ? 6.133 -19.172 0.355 1 91.5 100 LYS A O 1
ATOM 830 N N . LYS A 1 101 ? 4.258 -18.5 1.438 1 88.44 101 LYS A N 1
ATOM 831 C CA . LYS A 1 101 ? 4.887 -17.438 2.205 1 88.44 101 LYS A CA 1
ATOM 832 C C . LYS A 1 101 ? 5.562 -16.422 1.284 1 88.44 101 LYS A C 1
ATOM 834 O O . LYS A 1 101 ? 6.629 -15.898 1.605 1 88.44 101 LYS A O 1
ATOM 839 N N . LEU A 1 102 ? 5.086 -16.344 0.106 1 90.19 102 LEU A N 1
ATOM 840 C CA . LEU A 1 102 ? 5.586 -15.43 -0.911 1 90.19 102 LEU A CA 1
ATOM 841 C C . LEU A 1 102 ? 7.023 -15.773 -1.293 1 90.19 102 LEU A C 1
ATOM 843 O O . LEU A 1 102 ? 7.805 -14.891 -1.645 1 90.19 102 LEU A O 1
ATOM 847 N N . ASP A 1 103 ? 7.406 -16.969 -1.028 1 92.5 103 ASP A N 1
ATOM 848 C CA . ASP A 1 103 ? 8.727 -17.422 -1.439 1 92.5 103 ASP A CA 1
ATOM 849 C C . ASP A 1 103 ? 8.766 -17.719 -2.938 1 92.5 103 ASP A C 1
ATOM 851 O O . ASP A 1 103 ? 8.883 -18.875 -3.35 1 92.5 103 ASP A O 1
ATOM 855 N N . ILE A 1 104 ? 8.719 -16.734 -3.754 1 96.31 104 ILE A N 1
ATOM 856 C CA . ILE A 1 104 ? 8.68 -16.766 -5.211 1 96.31 104 ILE A CA 1
ATOM 857 C C . ILE A 1 104 ? 9.383 -15.539 -5.773 1 96.31 104 ILE A C 1
ATOM 859 O O . ILE A 1 104 ? 9.266 -14.445 -5.223 1 96.31 104 ILE A O 1
ATOM 863 N N . SER A 1 105 ? 10.164 -15.703 -6.773 1 97.5 105 SER A N 1
ATOM 864 C CA . SER A 1 105 ? 10.789 -14.555 -7.418 1 97.5 105 SER A CA 1
ATOM 865 C C . SER A 1 105 ? 9.766 -13.734 -8.195 1 97.5 105 SER A C 1
ATOM 867 O O . SER A 1 105 ? 8.68 -14.227 -8.516 1 97.5 105 SER A O 1
ATOM 869 N N . LEU A 1 106 ? 10.07 -12.523 -8.453 1 98.06 106 LEU A N 1
ATOM 870 C CA . LEU A 1 106 ? 9.195 -11.664 -9.25 1 98.06 106 LEU A CA 1
ATOM 871 C C . LEU A 1 106 ? 8.938 -12.273 -10.617 1 98.06 106 LEU A C 1
ATOM 873 O O . LEU A 1 106 ? 7.797 -12.273 -11.094 1 98.06 106 LEU A O 1
ATOM 877 N N . GLU A 1 107 ? 9.977 -12.82 -11.281 1 98.25 107 GLU A N 1
ATOM 878 C CA . GLU A 1 107 ? 9.844 -13.461 -12.594 1 98.25 107 GLU A CA 1
ATOM 879 C C . GLU A 1 107 ? 8.891 -14.648 -12.531 1 98.25 107 GLU A C 1
ATOM 881 O O . GLU A 1 107 ? 8.023 -14.797 -13.391 1 98.25 107 GLU A O 1
ATOM 886 N N . ASP A 1 108 ? 9.047 -15.461 -11.523 1 98.38 108 ASP A N 1
ATOM 887 C CA . ASP A 1 108 ? 8.18 -16.625 -11.375 1 98.38 108 ASP A CA 1
ATOM 888 C C . ASP A 1 108 ? 6.742 -16.203 -11.078 1 98.38 108 ASP A C 1
ATOM 890 O O . ASP A 1 108 ? 5.797 -16.844 -11.562 1 98.38 108 ASP A O 1
ATOM 894 N N . LEU A 1 109 ? 6.582 -15.164 -10.273 1 98.5 109 LEU A N 1
ATOM 895 C CA . LEU A 1 109 ? 5.242 -14.664 -10 1 98.5 109 LEU A CA 1
ATOM 896 C C . LEU A 1 109 ? 4.543 -14.25 -11.289 1 98.5 109 LEU A C 1
ATOM 898 O O . LEU A 1 109 ? 3.383 -14.602 -11.516 1 98.5 109 LEU A O 1
ATOM 902 N N . LEU A 1 110 ? 5.223 -13.516 -12.148 1 98.62 110 LEU A N 1
ATOM 903 C CA . LEU A 1 110 ? 4.66 -13.078 -13.422 1 98.62 110 LEU A CA 1
ATOM 904 C C . LEU A 1 110 ? 4.234 -14.273 -14.273 1 98.62 110 LEU A C 1
ATOM 906 O O . LEU A 1 110 ? 3.184 -14.242 -14.914 1 98.62 110 LEU A O 1
ATOM 910 N N . GLN A 1 111 ? 5.02 -15.336 -14.242 1 98.5 111 GLN A N 1
ATOM 911 C CA . GLN A 1 111 ? 4.691 -16.547 -14.992 1 98.5 111 GLN A CA 1
ATOM 912 C C . GLN A 1 111 ? 3.441 -17.219 -14.43 1 98.5 111 GLN A C 1
ATOM 914 O O . GLN A 1 111 ? 2.568 -17.656 -15.188 1 98.5 111 GLN A O 1
ATOM 919 N N . GLU A 1 112 ? 3.381 -17.312 -13.102 1 98.12 112 GLU A N 1
ATOM 920 C CA . GLU A 1 112 ? 2.215 -17.922 -12.469 1 98.12 112 GLU A CA 1
ATOM 921 C C . GLU A 1 112 ? 0.947 -17.109 -12.758 1 98.12 112 GLU A C 1
ATOM 923 O O . GLU A 1 112 ? -0.122 -17.688 -12.961 1 98.12 112 GLU A O 1
ATOM 928 N N . ILE A 1 113 ? 1.063 -15.812 -12.742 1 98.31 113 ILE A N 1
ATOM 929 C CA . ILE A 1 113 ? -0.076 -14.953 -13.039 1 98.31 113 ILE A CA 1
ATOM 930 C C . ILE A 1 113 ? -0.507 -15.148 -14.492 1 98.31 113 ILE A C 1
ATOM 932 O O . ILE A 1 113 ? -1.703 -15.18 -14.789 1 98.31 113 ILE A O 1
ATOM 936 N N . HIS A 1 114 ? 0.453 -15.297 -15.367 1 98 114 HIS A N 1
ATOM 937 C CA . HIS A 1 114 ? 0.16 -15.555 -16.766 1 98 114 HIS A CA 1
ATOM 938 C C . HIS A 1 114 ? -0.649 -16.844 -16.938 1 98 114 HIS A C 1
ATOM 940 O O . HIS A 1 114 ? -1.646 -16.859 -17.656 1 98 114 HIS A O 1
ATOM 946 N N . VAL A 1 115 ? -0.231 -17.906 -16.328 1 97.5 115 VAL A N 1
ATOM 947 C CA . VAL A 1 115 ? -0.916 -19.188 -16.375 1 97.5 115 VAL A CA 1
ATOM 948 C C . VAL A 1 115 ? -2.338 -19.047 -15.844 1 97.5 115 VAL A C 1
ATOM 950 O O . VAL A 1 115 ? -3.293 -19.531 -16.453 1 97.5 115 VAL A O 1
ATOM 953 N N . GLU A 1 116 ? -2.447 -18.344 -14.68 1 96.56 116 GLU A N 1
ATOM 954 C CA . GLU A 1 116 ? -3.754 -18.125 -14.062 1 96.56 116 GLU A CA 1
ATOM 955 C C . GLU A 1 116 ? -4.676 -17.344 -14.992 1 96.56 116 GLU A C 1
ATOM 957 O O . GLU A 1 116 ? -5.863 -17.641 -15.109 1 96.56 116 GLU A O 1
ATOM 962 N N . ASP A 1 117 ? -4.129 -16.297 -15.641 1 96.12 117 ASP A N 1
ATOM 963 C CA . ASP A 1 117 ? -4.883 -15.531 -16.625 1 96.12 117 ASP A CA 1
ATOM 964 C C . ASP A 1 117 ? -5.422 -16.438 -17.734 1 96.12 117 ASP A C 1
ATOM 966 O O . ASP A 1 117 ? -6.574 -16.297 -18.141 1 96.12 117 ASP A O 1
ATOM 970 N N . GLU A 1 118 ? -4.594 -17.344 -18.188 1 94.75 118 GLU A N 1
ATOM 971 C CA . GLU A 1 118 ? -4.988 -18.266 -19.266 1 94.75 118 GLU A CA 1
ATOM 972 C C . GLU A 1 118 ? -6.133 -19.172 -18.812 1 94.75 118 GLU A C 1
ATOM 974 O O . GLU A 1 118 ? -7.039 -19.453 -19.594 1 94.75 118 GLU A O 1
ATOM 979 N N . ILE A 1 119 ? -6.141 -19.594 -17.609 1 92.25 119 ILE A N 1
ATOM 980 C CA . ILE A 1 119 ? -7.172 -20.469 -17.062 1 92.25 119 ILE A CA 1
ATOM 981 C C . ILE A 1 119 ? -8.484 -19.703 -16.922 1 92.25 119 ILE A C 1
ATOM 983 O O . ILE A 1 119 ? -9.555 -20.219 -17.234 1 92.25 119 ILE A O 1
ATOM 987 N N . ARG A 1 120 ? -8.445 -18.453 -16.5 1 89.62 120 ARG A N 1
ATOM 988 C CA . ARG A 1 120 ? -9.625 -17.656 -16.203 1 89.62 120 ARG A CA 1
ATOM 989 C C . ARG A 1 120 ? -10.297 -17.156 -17.484 1 89.62 120 ARG A C 1
ATOM 991 O O . ARG A 1 120 ? -11.508 -16.969 -17.516 1 89.62 120 ARG A O 1
ATOM 998 N N . PHE A 1 121 ? -9.617 -16.812 -18.516 1 84.38 121 PHE A N 1
ATOM 999 C CA . PHE A 1 121 ? -10.18 -16.25 -19.734 1 84.38 121 PHE A CA 1
ATOM 1000 C C . PHE A 1 121 ? -10.289 -17.328 -20.812 1 84.38 121 PHE A C 1
ATOM 1002 O O . PHE A 1 121 ? -10.711 -17.031 -21.938 1 84.38 121 PHE A O 1
ATOM 1009 N N . GLN A 1 122 ? -9.938 -18.547 -20.453 1 72.5 122 GLN A N 1
ATOM 1010 C CA . GLN A 1 122 ? -10.312 -19.656 -21.328 1 72.5 122 GLN A CA 1
ATOM 1011 C C . GLN A 1 122 ? -11.711 -20.156 -20.984 1 72.5 122 GLN A C 1
ATOM 1013 O O . GLN A 1 122 ? -12.156 -20.078 -19.844 1 72.5 122 GLN A O 1
ATOM 1018 N N . MET B 1 1 ? -51.156 -5.828 3.715 1 29.75 1 MET B N 1
ATOM 1019 C CA . MET B 1 1 ? -49.938 -6.547 3.326 1 29.75 1 MET B CA 1
ATOM 1020 C C . MET B 1 1 ? -48.781 -5.586 3.156 1 29.75 1 MET B C 1
ATOM 1022 O O . MET B 1 1 ? -48.688 -4.875 2.156 1 29.75 1 MET B O 1
ATOM 1026 N N . GLU B 1 2 ? -48.375 -4.812 4.086 1 30.3 2 GLU B N 1
ATOM 1027 C CA . GLU B 1 2 ? -47.375 -3.734 4.227 1 30.3 2 GLU B CA 1
ATOM 1028 C C . GLU B 1 2 ? -46 -4.184 3.775 1 30.3 2 GLU B C 1
ATOM 1030 O O . GLU B 1 2 ? -45.562 -5.289 4.105 1 30.3 2 GLU B O 1
ATOM 1035 N N . ASP B 1 3 ? -45.562 -3.746 2.541 1 35 3 ASP B N 1
ATOM 1036 C CA . ASP B 1 3 ? -44.344 -3.977 1.809 1 35 3 ASP B CA 1
ATOM 1037 C C . ASP B 1 3 ? -43.125 -3.871 2.734 1 35 3 ASP B C 1
ATOM 1039 O O . ASP B 1 3 ? -42.875 -2.814 3.311 1 35 3 ASP B O 1
ATOM 1043 N N . SER B 1 4 ? -42.812 -4.879 3.523 1 34.41 4 SER B N 1
ATOM 1044 C CA . SER B 1 4 ? -41.625 -5.109 4.305 1 34.41 4 SER B CA 1
ATOM 1045 C C . SER B 1 4 ? -40.375 -4.738 3.514 1 34.41 4 SER B C 1
ATOM 1047 O O . SER B 1 4 ? -40.125 -5.285 2.438 1 34.41 4 SER B O 1
ATOM 1049 N N . LEU B 1 5 ? -40.094 -3.473 3.352 1 31.92 5 LEU B N 1
ATOM 1050 C CA . LEU B 1 5 ? -38.844 -2.918 2.889 1 31.92 5 LEU B CA 1
ATOM 1051 C C . LEU B 1 5 ? -37.656 -3.732 3.418 1 31.92 5 LEU B C 1
ATOM 1053 O O . LEU B 1 5 ? -37.281 -3.6 4.586 1 31.92 5 LEU B O 1
ATOM 1057 N N . ALA B 1 6 ? -37.562 -4.988 3.115 1 33.62 6 ALA B N 1
ATOM 1058 C CA . ALA B 1 6 ? -36.344 -5.785 3.24 1 33.62 6 ALA B CA 1
ATOM 1059 C C . ALA B 1 6 ? -35.125 -4.93 2.99 1 33.62 6 ALA B C 1
ATOM 1061 O O . ALA B 1 6 ? -34.906 -4.434 1.882 1 33.62 6 ALA B O 1
ATOM 1062 N N . GLU B 1 7 ? -34.75 -4.012 3.855 1 33.34 7 GLU B N 1
ATOM 1063 C CA . GLU B 1 7 ? -33.438 -3.371 3.992 1 33.34 7 GLU B CA 1
ATOM 1064 C C . GLU B 1 7 ? -32.312 -4.348 3.668 1 33.34 7 GLU B C 1
ATOM 1066 O O . GLU B 1 7 ? -32.031 -5.258 4.449 1 33.34 7 GLU B O 1
ATOM 1071 N N . SER B 1 8 ? -32.281 -4.988 2.582 1 33.78 8 SER B N 1
ATOM 1072 C CA . SER B 1 8 ? -31.094 -5.67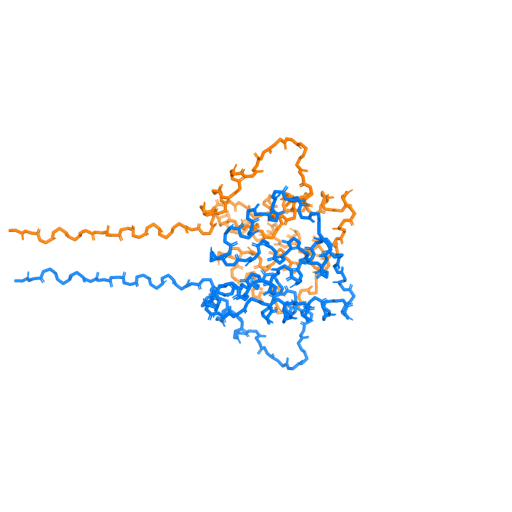2 2.094 1 33.78 8 SER B CA 1
ATOM 1073 C C . SER B 1 8 ? -29.828 -4.93 2.49 1 33.78 8 SER B C 1
ATOM 1075 O O . SER B 1 8 ? -29.516 -3.869 1.937 1 33.78 8 SER B O 1
ATOM 1077 N N . TYR B 1 9 ? -29.609 -4.742 3.771 1 31.97 9 TYR B N 1
ATOM 1078 C CA . TYR B 1 9 ? -28.281 -4.414 4.297 1 31.97 9 TYR B CA 1
ATOM 1079 C C . TYR B 1 9 ? -27.188 -5.117 3.504 1 31.97 9 TYR B C 1
ATOM 1081 O O . TYR B 1 9 ? -27.047 -6.34 3.588 1 31.97 9 TYR B O 1
ATOM 1089 N N . SER B 1 10 ? -27.156 -4.926 2.297 1 35.56 10 SER B N 1
ATOM 1090 C CA . SER B 1 10 ? -25.922 -5.336 1.624 1 35.56 10 SER B CA 1
ATOM 1091 C C . SER B 1 10 ? -24.703 -5.09 2.506 1 35.56 10 SER B C 1
ATOM 1093 O O . SER B 1 10 ? -24.484 -3.971 2.975 1 35.56 10 SER B O 1
ATOM 1095 N N . LYS B 1 11 ? -24.344 -5.965 3.328 1 34.12 11 LYS B N 1
ATOM 1096 C CA . LYS B 1 11 ? -23.109 -6.016 4.098 1 34.12 11 LYS B CA 1
ATOM 1097 C C . LYS B 1 11 ? -21.953 -5.41 3.311 1 34.12 11 LYS B C 1
ATOM 1099 O O . LYS B 1 11 ? -21.422 -6.031 2.387 1 34.12 11 LYS B O 1
ATOM 1104 N N . LYS B 1 12 ? -22.094 -4.234 2.793 1 36.75 12 LYS B N 1
ATOM 1105 C CA . LYS B 1 12 ? -20.844 -3.621 2.367 1 36.75 12 LYS B CA 1
ATOM 1106 C C . LYS B 1 12 ? -19.719 -3.938 3.346 1 36.75 12 LYS B C 1
ATOM 1108 O O . LYS B 1 12 ? -19.672 -3.389 4.449 1 36.75 12 LYS B O 1
ATOM 1113 N N . GLU B 1 13 ? -19.375 -5.133 3.59 1 39.47 13 GLU B N 1
ATOM 1114 C CA . GLU B 1 13 ? -18.188 -5.441 4.379 1 39.47 13 GLU B CA 1
ATOM 1115 C C . GLU B 1 13 ? -17.078 -4.418 4.133 1 39.47 13 GLU B C 1
ATOM 1117 O O . GLU B 1 13 ? -16.672 -4.195 2.99 1 39.47 13 GLU B O 1
ATOM 1122 N N . ASN B 1 14 ? -17.016 -3.27 4.855 1 43.28 14 ASN B N 1
ATOM 1123 C CA . ASN B 1 14 ? -15.992 -2.234 4.773 1 43.28 14 ASN B CA 1
ATOM 1124 C C . ASN B 1 14 ? -14.586 -2.836 4.695 1 43.28 14 ASN B C 1
ATOM 1126 O O . ASN B 1 14 ? -14.391 -4 5.051 1 43.28 14 ASN B O 1
ATOM 1130 N N . ALA B 1 15 ? -13.789 -2.184 3.889 1 44.81 15 ALA B N 1
ATOM 1131 C CA . ALA B 1 15 ? -12.398 -2.562 3.633 1 44.81 15 ALA B CA 1
ATOM 1132 C C . ALA B 1 15 ? -11.742 -3.135 4.887 1 44.81 15 ALA B C 1
ATOM 1134 O O . ALA B 1 15 ? -11.031 -4.137 4.82 1 44.81 15 ALA B O 1
ATOM 1135 N N . LYS B 1 16 ? -12.133 -2.568 5.93 1 46.31 16 LYS B N 1
ATOM 1136 C CA . LYS B 1 16 ? -11.57 -3.041 7.191 1 46.31 16 LYS B CA 1
ATOM 1137 C C . LYS B 1 16 ? -12.07 -4.441 7.527 1 46.31 16 LYS B C 1
ATOM 1139 O O . LYS B 1 16 ? -11.297 -5.289 7.98 1 46.31 16 LYS B O 1
ATOM 1144 N N . GLU B 1 17 ? -13.367 -4.574 7.43 1 48.16 17 GLU B N 1
ATOM 1145 C CA . GLU B 1 17 ? -13.914 -5.883 7.781 1 48.16 17 GLU B CA 1
ATOM 1146 C C . GLU B 1 17 ? -13.312 -6.98 6.906 1 48.16 17 GLU B C 1
ATOM 1148 O O . GLU B 1 17 ? -13.031 -8.078 7.387 1 48.16 17 GLU B O 1
ATOM 1153 N N . ILE B 1 18 ? -13.211 -6.688 5.703 1 48.53 18 ILE B N 1
ATOM 1154 C CA . ILE B 1 18 ? -12.57 -7.648 4.812 1 48.53 18 ILE B CA 1
ATOM 1155 C C . ILE B 1 18 ? -11.125 -7.875 5.25 1 48.53 18 ILE B C 1
ATOM 1157 O O . ILE B 1 18 ? -10.672 -9.016 5.328 1 48.53 18 ILE B O 1
ATOM 1161 N N . TRP B 1 19 ? -10.469 -6.738 5.645 1 49.75 19 TRP B N 1
ATOM 1162 C CA . TRP B 1 19 ? -9.094 -6.863 6.109 1 49.75 19 TRP B CA 1
ATOM 1163 C C . TRP B 1 19 ? -9.031 -7.609 7.438 1 49.75 19 TRP B C 1
ATOM 1165 O O . TRP B 1 19 ? -8.195 -8.5 7.617 1 49.75 19 TRP B O 1
ATOM 1175 N N . ASP B 1 20 ? -9.852 -7.176 8.258 1 51.16 20 ASP B N 1
ATOM 1176 C CA . ASP B 1 20 ? -9.867 -7.883 9.531 1 51.16 20 ASP B CA 1
ATOM 1177 C C . ASP B 1 20 ? -10.125 -9.375 9.336 1 51.16 20 ASP B C 1
ATOM 1179 O O . ASP B 1 20 ? -9.547 -10.211 10.039 1 51.16 20 ASP B O 1
ATOM 1183 N N . SER B 1 21 ? -10.977 -9.617 8.484 1 50 21 SER B N 1
ATOM 1184 C CA . SER B 1 21 ? -11.234 -11.023 8.211 1 50 21 SER B CA 1
ATOM 1185 C C . SER B 1 21 ? -10.023 -11.703 7.59 1 50 21 SER B C 1
ATOM 1187 O O . SER B 1 21 ? -9.711 -12.852 7.906 1 50 21 SER B O 1
ATOM 1189 N N . LEU B 1 22 ? -9.461 -11.023 6.73 1 47.62 22 LEU B N 1
ATOM 1190 C CA . LEU B 1 22 ? -8.25 -11.57 6.137 1 47.62 22 LEU B CA 1
ATOM 1191 C C . LEU B 1 22 ? -7.105 -11.586 7.148 1 47.62 22 LEU B C 1
ATOM 1193 O O . LEU B 1 22 ? -6.312 -12.531 7.184 1 47.62 22 LEU B O 1
ATOM 1197 N N . GLY B 1 23 ? -7.074 -10.445 7.867 1 47.59 23 GLY B N 1
ATOM 1198 C CA . GLY B 1 23 ? -6.078 -10.383 8.922 1 47.59 23 GLY B CA 1
ATOM 1199 C C . GLY B 1 23 ? -6.203 -11.516 9.922 1 47.59 23 GLY B C 1
ATOM 1200 O O . GLY B 1 23 ? -5.195 -12.016 10.43 1 47.59 23 GLY B O 1
ATOM 1201 N N . LYS B 1 24 ? -7.457 -11.672 10.383 1 48.69 24 LYS B N 1
ATOM 1202 C CA . LYS B 1 24 ? -7.637 -12.773 11.328 1 48.69 24 LYS B CA 1
ATOM 1203 C C . LYS B 1 24 ? -7.117 -14.086 10.758 1 48.69 24 LYS B C 1
ATOM 1205 O O . LYS B 1 24 ? -6.566 -14.914 11.484 1 48.69 24 LYS B O 1
ATOM 1210 N N . LEU B 1 25 ? -7.383 -14.25 9.555 1 45.62 25 LEU B N 1
ATOM 1211 C CA . LEU B 1 25 ? -7.062 -15.562 9 1 45.62 25 LEU B CA 1
ATOM 1212 C C . LEU B 1 25 ? -5.559 -15.805 9.008 1 45.62 25 LEU B C 1
ATOM 1214 O O . LEU B 1 25 ? -5.109 -16.938 9.125 1 45.62 25 LEU B O 1
ATOM 1218 N N . TYR B 1 26 ? -4.918 -14.758 8.891 1 44.31 26 TYR B N 1
ATOM 1219 C CA . TYR B 1 26 ? -3.486 -15.016 8.781 1 44.31 26 TYR B CA 1
ATOM 1220 C C . TYR B 1 26 ? -2.75 -14.539 10.031 1 44.31 26 TYR B C 1
ATOM 1222 O O . TYR B 1 26 ? -1.519 -14.594 10.086 1 44.31 26 TYR B O 1
ATOM 1230 N N . GLU B 1 27 ? -3.373 -13.82 10.852 1 45.97 27 GLU B N 1
ATOM 1231 C CA . GLU B 1 27 ? -2.643 -13.523 12.086 1 45.97 27 GLU B CA 1
ATOM 1232 C C . GLU B 1 27 ? -2.232 -14.812 12.805 1 45.97 27 GLU B C 1
ATOM 1234 O O . GLU B 1 27 ? -2.979 -15.32 13.641 1 45.97 27 GLU B O 1
ATOM 1239 N N . ASP B 1 28 ? -1.786 -15.75 12.102 1 42.19 28 ASP B N 1
ATOM 1240 C CA . ASP B 1 28 ? -1.229 -16.828 12.922 1 42.19 28 ASP B CA 1
ATOM 1241 C C . ASP B 1 28 ? -0.247 -16.266 13.953 1 42.19 28 ASP B C 1
ATOM 1243 O O . ASP B 1 28 ? 0.138 -15.102 13.891 1 42.19 28 ASP B O 1
ATOM 1247 N N . ASP B 1 29 ? 0.981 -17.172 14.383 1 44.78 29 ASP B N 1
ATOM 1248 C CA . ASP B 1 29 ? 1.979 -17.266 15.445 1 44.78 29 ASP B CA 1
ATOM 1249 C C . ASP B 1 29 ? 2.822 -15.992 15.523 1 44.78 29 ASP B C 1
ATOM 1251 O O . ASP B 1 29 ? 2.947 -15.258 14.539 1 44.78 29 ASP B O 1
ATOM 1255 N N . GLU B 1 30 ? 3.215 -15.43 16.734 1 48.5 30 GLU B N 1
ATOM 1256 C CA . GLU B 1 30 ? 4.168 -14.414 17.172 1 48.5 30 GLU B CA 1
ATOM 1257 C C . GLU B 1 30 ? 5.27 -14.211 16.141 1 48.5 30 GLU B C 1
ATOM 1259 O O . GLU B 1 30 ? 5.844 -13.125 16.031 1 48.5 30 GLU B O 1
ATOM 1264 N N . ASN B 1 31 ? 5.84 -15.234 15.633 1 50.25 31 ASN B N 1
ATOM 1265 C CA . ASN B 1 31 ? 6.875 -15.117 14.609 1 50.25 31 ASN B CA 1
ATOM 1266 C C . ASN B 1 31 ? 6.301 -14.609 13.289 1 50.25 31 ASN B C 1
ATOM 1268 O O . ASN B 1 31 ? 5.883 -15.406 12.438 1 50.25 31 ASN B O 1
ATOM 1272 N N . SER B 1 32 ? 5.676 -13.5 13.484 1 57.72 32 SER B N 1
ATOM 1273 C CA . SER B 1 32 ? 4.996 -12.883 12.344 1 57.72 32 SER B CA 1
ATOM 1274 C C . SER B 1 32 ? 5.801 -13.055 11.062 1 57.72 32 SER B C 1
ATOM 1276 O O . SER B 1 32 ? 6.984 -12.703 1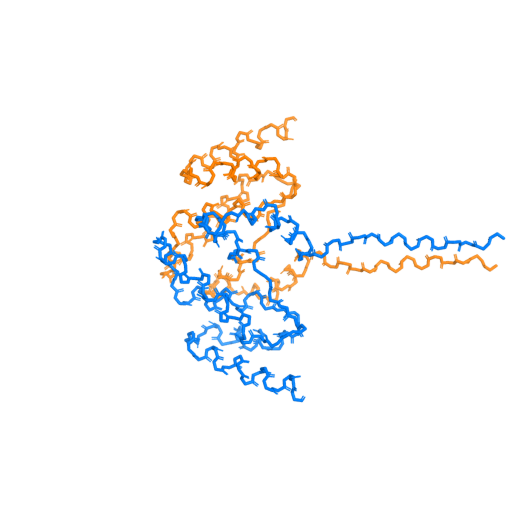1.016 1 57.72 32 SER B O 1
ATOM 1278 N N . SER B 1 33 ? 5.469 -13.898 10.133 1 77.38 33 SER B N 1
ATOM 1279 C CA . SER B 1 33 ? 6.109 -14.203 8.859 1 77.38 33 SER B CA 1
ATOM 1280 C C . SER B 1 33 ? 6.25 -12.961 7.992 1 77.38 33 SER B C 1
ATOM 1282 O O . SER B 1 33 ? 5.516 -11.984 8.172 1 77.38 33 SER B O 1
ATOM 1284 N N . LYS B 1 34 ? 7.426 -12.75 7.398 1 87.19 34 LYS B N 1
ATOM 1285 C CA . LYS B 1 34 ? 7.707 -11.703 6.418 1 87.19 34 LYS B CA 1
ATOM 1286 C C . LYS B 1 34 ? 6.461 -11.359 5.609 1 87.19 34 LYS B C 1
ATOM 1288 O O . LYS B 1 34 ? 6.16 -10.188 5.391 1 87.19 34 LYS B O 1
ATOM 1293 N N . ILE B 1 35 ? 5.695 -12.32 5.422 1 87.56 35 ILE B N 1
ATOM 1294 C CA . ILE B 1 35 ? 4.52 -12.148 4.574 1 87.56 35 ILE B CA 1
ATOM 1295 C C . ILE B 1 35 ? 3.465 -11.328 5.312 1 87.56 35 ILE B C 1
ATOM 1297 O O . ILE B 1 35 ? 2.795 -10.484 4.715 1 87.56 35 ILE B O 1
ATOM 1301 N N . PHE B 1 36 ? 3.352 -11.578 6.504 1 88.25 36 PHE B N 1
ATOM 1302 C CA . PHE B 1 36 ? 2.352 -10.867 7.293 1 88.25 36 PHE B CA 1
ATOM 1303 C C . PHE B 1 36 ? 2.693 -9.383 7.395 1 88.25 36 PHE B C 1
ATOM 1305 O O . PHE B 1 36 ? 1.811 -8.531 7.297 1 88.25 36 PHE B O 1
ATOM 1312 N N . ILE B 1 37 ? 3.955 -9.117 7.609 1 93.19 37 ILE B N 1
ATOM 1313 C CA . ILE B 1 37 ? 4.391 -7.73 7.73 1 93.19 37 ILE B CA 1
ATOM 1314 C C . ILE B 1 37 ? 4.133 -6.988 6.422 1 93.19 37 ILE B C 1
ATOM 1316 O O . ILE B 1 37 ? 3.602 -5.875 6.426 1 93.19 37 ILE B O 1
ATOM 1320 N N . ILE B 1 38 ? 4.441 -7.648 5.281 1 94.81 38 ILE B N 1
ATOM 1321 C CA . ILE B 1 38 ? 4.25 -7.051 3.965 1 94.81 38 ILE B CA 1
ATOM 1322 C C . ILE B 1 38 ? 2.764 -6.801 3.723 1 94.81 38 ILE B C 1
ATOM 1324 O O . ILE B 1 38 ? 2.375 -5.711 3.295 1 94.81 38 ILE B O 1
ATOM 1328 N N . GLU B 1 39 ? 1.995 -7.727 4.066 1 91.56 39 GLU B N 1
ATOM 1329 C CA . GLU B 1 39 ? 0.553 -7.617 3.867 1 91.56 39 GLU B CA 1
ATOM 1330 C C . GLU B 1 39 ? -0.044 -6.523 4.75 1 91.56 39 GLU B C 1
ATOM 1332 O O . GLU B 1 39 ? -0.886 -5.746 4.301 1 91.56 39 GLU B O 1
ATOM 1337 N N . LYS B 1 40 ? 0.321 -6.555 5.98 1 92.5 40 LYS B N 1
ATOM 1338 C CA . LYS B 1 40 ? -0.185 -5.543 6.902 1 92.5 40 LYS B CA 1
ATOM 1339 C C . LYS B 1 40 ? 0.166 -4.137 6.426 1 92.5 40 LYS B C 1
ATOM 1341 O O . LYS B 1 40 ? -0.659 -3.223 6.508 1 92.5 40 LYS B O 1
ATOM 1346 N N . TYR B 1 41 ? 1.385 -3.984 5.902 1 96.31 41 TYR B N 1
ATOM 1347 C CA . TYR B 1 41 ? 1.782 -2.693 5.348 1 96.31 41 TYR B CA 1
ATOM 1348 C C . TYR B 1 41 ? 0.822 -2.254 4.25 1 96.31 41 TYR B C 1
ATOM 1350 O O . TYR B 1 41 ? 0.342 -1.117 4.254 1 96.31 41 TYR B O 1
ATOM 1358 N N . HIS B 1 42 ? 0.604 -3.125 3.34 1 95.25 42 HIS B N 1
ATOM 1359 C CA . HIS B 1 42 ? -0.143 -2.752 2.143 1 95.25 42 HIS B CA 1
ATOM 1360 C C . HIS B 1 42 ? -1.629 -2.596 2.447 1 95.25 42 HIS B C 1
ATOM 1362 O O . HIS B 1 42 ? -2.307 -1.762 1.842 1 95.25 42 HIS B O 1
ATOM 1368 N N . LYS B 1 43 ? -2.121 -3.24 3.414 1 90.5 43 LYS B N 1
ATOM 1369 C CA . LYS B 1 43 ? -3.553 -3.24 3.693 1 90.5 43 LYS B CA 1
ATOM 1370 C C . LYS B 1 43 ? -3.887 -2.309 4.855 1 90.5 43 LYS B C 1
ATOM 1372 O O . LYS B 1 43 ? -5.043 -2.221 5.273 1 90.5 43 LYS B O 1
ATOM 1377 N N . TRP B 1 44 ? -2.934 -1.641 5.367 1 93.06 44 TRP B N 1
ATOM 1378 C CA . TRP B 1 44 ? -3.135 -0.727 6.484 1 93.06 44 TRP B CA 1
ATOM 1379 C C . TRP B 1 44 ? -4.16 0.348 6.133 1 93.06 44 TRP B C 1
ATOM 1381 O O . TRP B 1 44 ? -4.102 0.938 5.051 1 93.06 44 TRP B O 1
ATOM 1391 N N . LEU B 1 45 ? -5.082 0.554 7.027 1 86.12 45 LEU B N 1
ATOM 1392 C CA . LEU B 1 45 ? -6.055 1.638 6.922 1 86.12 45 LEU B CA 1
ATOM 1393 C C . LEU B 1 45 ? -6.09 2.467 8.203 1 86.12 45 LEU B C 1
ATOM 1395 O O . LEU B 1 45 ? -6.344 1.935 9.281 1 86.12 45 LEU B O 1
ATOM 1399 N N . PHE B 1 46 ? -5.844 3.76 8.031 1 93.38 46 PHE B N 1
ATOM 1400 C CA . PHE B 1 46 ? -5.98 4.656 9.172 1 93.38 46 PHE B CA 1
ATOM 1401 C C . PHE B 1 46 ? -7.449 4.953 9.453 1 93.38 46 PHE B C 1
ATOM 1403 O O . PHE B 1 46 ? -8.258 5.035 8.531 1 93.38 46 PHE B O 1
ATOM 1410 N N . GLU B 1 47 ? -7.723 5.074 10.703 1 91.44 47 GLU B N 1
ATOM 1411 C CA . GLU B 1 47 ? -9.117 5.266 11.102 1 91.44 47 GLU B CA 1
ATOM 1412 C C . GLU B 1 47 ? -9.336 6.672 11.656 1 91.44 47 GLU B C 1
ATOM 1414 O O . GLU B 1 47 ? -8.477 7.223 12.344 1 91.44 47 GLU B O 1
ATOM 1419 N N . ASP B 1 48 ? -10.562 7.188 11.508 1 89.25 48 ASP B N 1
ATOM 1420 C CA . ASP B 1 48 ? -10.906 8.539 11.938 1 89.25 48 ASP B CA 1
ATOM 1421 C C . ASP B 1 48 ? -11.266 8.578 13.414 1 89.25 48 ASP B C 1
ATOM 1423 O O . ASP B 1 48 ? -11.141 9.617 14.07 1 89.25 48 ASP B O 1
ATOM 1427 N N . GLU B 1 49 ? -11.773 7.465 13.938 1 89.19 49 GLU B N 1
ATOM 1428 C CA . GLU B 1 49 ? -12.391 7.426 15.258 1 89.19 49 GLU B CA 1
ATOM 1429 C C . GLU B 1 49 ? -11.344 7.531 16.359 1 89.19 49 GLU B C 1
ATOM 1431 O O . GLU B 1 49 ? -11.688 7.676 17.531 1 89.19 49 GLU B O 1
ATOM 1436 N N . MET B 1 50 ? -10.047 7.504 16.078 1 90.5 50 MET B N 1
ATOM 1437 C CA . MET B 1 50 ? -8.977 7.617 17.062 1 90.5 50 MET B CA 1
ATOM 1438 C C . MET B 1 50 ? -7.906 8.594 16.594 1 90.5 50 MET B C 1
ATOM 1440 O O . MET B 1 50 ? -7.859 8.945 15.414 1 90.5 50 MET B O 1
ATOM 1444 N N . ALA B 1 51 ? -7.129 9.039 17.578 1 95.81 51 ALA B N 1
ATOM 1445 C CA . ALA B 1 51 ? -6.031 9.938 17.219 1 95.81 51 ALA B CA 1
ATOM 1446 C C . ALA B 1 51 ? -5.145 9.32 16.156 1 95.81 51 ALA B C 1
ATOM 1448 O O . ALA B 1 51 ? -4.906 8.109 16.156 1 95.81 51 ALA B O 1
ATOM 1449 N N . MET B 1 52 ? -4.66 10.094 15.289 1 97.75 52 MET B N 1
ATOM 1450 C CA . MET B 1 52 ? -3.906 9.625 14.125 1 97.75 52 MET B CA 1
ATOM 1451 C C . MET B 1 52 ? -2.461 9.312 14.5 1 97.75 52 MET B C 1
ATOM 1453 O O . MET B 1 52 ? -1.887 8.336 14.016 1 97.75 52 MET B O 1
ATOM 1457 N N . LEU B 1 53 ? -1.86 10.141 15.344 1 98.25 53 LEU B N 1
ATOM 1458 C CA . LEU B 1 53 ? -0.433 10.008 15.609 1 98.25 53 LEU B CA 1
ATOM 1459 C C . LEU B 1 53 ? -0.116 8.625 16.172 1 98.25 53 LEU B C 1
ATOM 1461 O O . LEU B 1 53 ? 0.817 7.965 15.719 1 98.25 53 LEU B O 1
ATOM 1465 N N . PRO B 1 54 ? -0.911 8.141 17.188 1 98.06 54 PRO B N 1
ATOM 1466 C CA . PRO B 1 54 ? -0.626 6.781 17.656 1 98.06 54 PRO B CA 1
ATOM 1467 C C . PRO B 1 54 ? -0.744 5.734 16.547 1 98.06 54 PRO B C 1
ATOM 1469 O O . PRO B 1 54 ? 0.032 4.773 16.516 1 98.06 54 PRO B O 1
ATOM 1472 N N . GLN B 1 55 ? -1.742 5.863 15.664 1 97.38 55 GLN B N 1
ATOM 1473 C CA . GLN B 1 55 ? -1.895 4.941 14.547 1 97.38 55 GLN B CA 1
ATOM 1474 C C . GLN B 1 55 ? -0.689 5.004 13.609 1 97.38 55 GLN B C 1
ATOM 1476 O O . GLN B 1 55 ? -0.184 3.973 13.164 1 97.38 55 GLN B O 1
ATOM 1481 N N . VAL B 1 56 ? -0.174 6.195 13.336 1 98.56 56 VAL B N 1
ATOM 1482 C CA . VAL B 1 56 ? 0.976 6.371 12.453 1 98.56 56 VAL B CA 1
ATOM 1483 C C . VAL B 1 56 ? 2.217 5.754 13.094 1 98.56 56 VAL B C 1
ATOM 1485 O O . VAL B 1 56 ? 3.029 5.129 12.414 1 98.56 56 VAL B O 1
ATOM 1488 N N . LYS B 1 57 ? 2.385 5.938 14.375 1 98.62 57 LYS B N 1
ATOM 1489 C CA . LYS B 1 57 ? 3.523 5.344 15.07 1 98.62 57 LYS B CA 1
ATOM 1490 C C . LYS B 1 57 ? 3.475 3.818 15 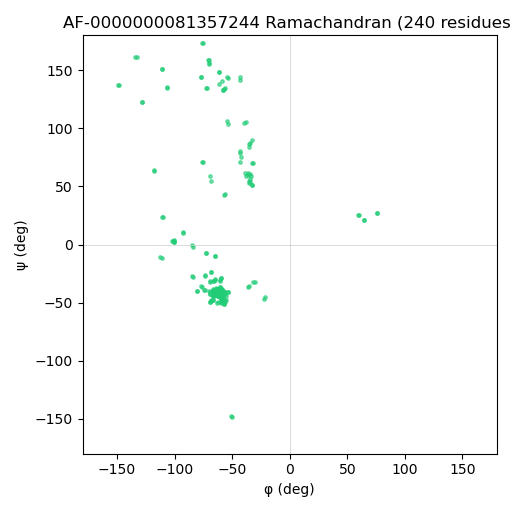1 98.62 57 LYS B C 1
ATOM 1492 O O . LYS B 1 57 ? 4.512 3.166 14.859 1 98.62 57 LYS B O 1
ATOM 1497 N N . GLU B 1 58 ? 2.287 3.23 15.109 1 97.31 58 GLU B N 1
ATOM 1498 C CA . GLU B 1 58 ? 2.143 1.791 14.922 1 97.31 58 GLU B CA 1
ATOM 1499 C C . GLU B 1 58 ? 2.531 1.376 13.508 1 97.31 58 GLU B C 1
ATOM 1501 O O . GLU B 1 58 ? 3.176 0.343 13.312 1 97.31 58 GLU B O 1
ATOM 1506 N N . PHE B 1 59 ? 2.084 2.135 12.531 1 97.31 59 PHE B N 1
ATOM 1507 C CA . PHE B 1 59 ? 2.443 1.886 11.141 1 97.31 59 PHE B CA 1
ATOM 1508 C C . PHE B 1 59 ? 3.955 1.946 10.953 1 97.31 59 PHE B C 1
ATOM 1510 O O . PHE B 1 59 ? 4.527 1.134 10.227 1 97.31 59 PHE B O 1
ATOM 1517 N N . LEU B 1 60 ? 4.648 2.873 11.602 1 98.31 60 LEU B N 1
ATOM 1518 C CA . LEU B 1 60 ? 6.094 3.018 11.492 1 98.31 60 LEU B CA 1
ATOM 1519 C C . LEU B 1 60 ? 6.809 1.842 12.148 1 98.31 60 LEU B C 1
ATOM 1521 O O . LEU B 1 60 ? 7.895 1.449 11.719 1 98.31 60 LEU B O 1
ATOM 1525 N N . LYS B 1 61 ? 6.172 1.315 13.211 1 97.12 61 LYS B N 1
ATOM 1526 C CA . LYS B 1 61 ? 6.719 0.083 13.773 1 97.12 61 LYS B CA 1
ATOM 1527 C C . LYS B 1 61 ? 6.711 -1.041 12.742 1 97.12 61 LYS B C 1
ATOM 1529 O O . LYS B 1 61 ? 7.625 -1.867 12.711 1 97.12 61 LYS B O 1
ATOM 1534 N N . LEU B 1 62 ? 5.676 -1.085 11.992 1 95.44 62 LEU B N 1
ATOM 1535 C CA . LEU B 1 62 ? 5.598 -2.055 10.906 1 95.44 62 LEU B CA 1
ATOM 1536 C C . LEU B 1 62 ? 6.723 -1.841 9.898 1 95.44 62 LEU B C 1
ATOM 1538 O O . LEU B 1 62 ? 7.34 -2.803 9.438 1 95.44 62 LEU B O 1
ATOM 1542 N N . CYS B 1 63 ? 7.004 -0.548 9.523 1 97.62 63 CYS B N 1
ATOM 1543 C CA . CYS B 1 63 ? 8.094 -0.227 8.609 1 97.62 63 CYS B CA 1
ATOM 1544 C C . CYS B 1 63 ? 9.438 -0.669 9.18 1 97.62 63 CYS B C 1
ATOM 1546 O O . CYS B 1 63 ? 10.305 -1.142 8.445 1 97.62 63 CYS B O 1
ATOM 1548 N N . GLN B 1 64 ? 9.609 -0.516 10.477 1 97.62 64 GLN B N 1
ATOM 1549 C CA . GLN B 1 64 ? 10.828 -0.972 11.141 1 97.62 64 GLN B CA 1
ATOM 1550 C C . GLN B 1 64 ? 10.969 -2.488 11.047 1 97.62 64 GLN B C 1
ATOM 1552 O O . GLN B 1 64 ? 12.078 -3.002 10.852 1 97.62 64 GLN B O 1
ATOM 1557 N N . LYS B 1 65 ? 9.891 -3.219 11.227 1 95.5 65 LYS B N 1
ATOM 1558 C CA . LYS B 1 65 ? 9.914 -4.668 11.07 1 95.5 65 LYS B CA 1
ATOM 1559 C C . LYS B 1 65 ? 10.32 -5.059 9.656 1 95.5 65 LYS B C 1
ATOM 1561 O O . LYS B 1 65 ? 11.062 -6.02 9.453 1 95.5 65 LYS B O 1
ATOM 1566 N N . LEU B 1 66 ? 9.82 -4.316 8.648 1 96.62 66 LEU B N 1
ATOM 1567 C CA . LEU B 1 66 ? 10.234 -4.543 7.27 1 96.62 66 LEU B CA 1
ATOM 1568 C C . LEU B 1 66 ? 11.742 -4.367 7.117 1 96.62 66 LEU B C 1
ATOM 1570 O O . LEU B 1 66 ? 12.406 -5.184 6.469 1 96.62 66 LEU B O 1
ATOM 1574 N N . ASP B 1 67 ? 12.234 -3.309 7.707 1 96.62 67 ASP B N 1
ATOM 1575 C CA . ASP B 1 67 ? 13.664 -3.033 7.641 1 96.62 67 ASP B CA 1
ATOM 1576 C C . ASP B 1 67 ? 14.469 -4.156 8.289 1 96.62 67 ASP B C 1
ATOM 1578 O O . ASP B 1 67 ? 15.5 -4.574 7.758 1 96.62 67 ASP B O 1
ATOM 1582 N N . ASP B 1 68 ? 13.977 -4.648 9.469 1 95 68 ASP B N 1
ATOM 1583 C CA . ASP B 1 68 ? 14.625 -5.754 10.164 1 95 68 ASP B CA 1
ATOM 1584 C C . ASP B 1 68 ? 14.68 -7.004 9.289 1 95 68 ASP B C 1
ATOM 1586 O O . ASP B 1 68 ? 15.594 -7.816 9.414 1 95 68 ASP B O 1
ATOM 1590 N N . GLU B 1 69 ? 13.727 -7.172 8.383 1 93.25 69 GLU B N 1
ATOM 1591 C CA . GLU B 1 69 ? 13.648 -8.312 7.473 1 93.25 69 GLU B CA 1
ATOM 1592 C C . GLU B 1 69 ? 14.344 -8 6.148 1 93.25 69 GLU B C 1
ATOM 1594 O O . GLU B 1 69 ? 14.141 -8.695 5.156 1 93.25 69 GLU B O 1
ATOM 1599 N N . LYS B 1 70 ? 15.109 -6.84 6.07 1 93.94 70 LYS B N 1
ATOM 1600 C CA . LYS B 1 70 ? 15.945 -6.426 4.941 1 93.94 70 LYS B CA 1
ATOM 1601 C C . LYS B 1 70 ? 15.094 -5.883 3.801 1 93.94 70 LYS B C 1
ATOM 1603 O O . LYS B 1 70 ? 15.438 -6.035 2.629 1 93.94 70 LYS B O 1
ATOM 1608 N N . MET B 1 71 ? 13.945 -5.352 4.098 1 96.44 71 MET B N 1
ATOM 1609 C CA . MET B 1 71 ? 13.078 -4.652 3.154 1 96.44 71 MET B CA 1
ATOM 1610 C C . MET B 1 71 ? 12.883 -3.199 3.568 1 96.44 71 MET B C 1
ATOM 1612 O O . MET B 1 71 ? 11.758 -2.758 3.795 1 96.44 71 MET B O 1
ATOM 1616 N N . SER B 1 72 ? 14 -2.533 3.555 1 96.88 72 SER B N 1
ATOM 1617 C CA . SER B 1 72 ? 14 -1.145 4.004 1 96.88 72 SER B CA 1
ATOM 1618 C C . SER B 1 72 ? 13.305 -0.237 2.994 1 96.88 72 SER B C 1
ATOM 1620 O O . SER B 1 72 ? 13.5 -0.385 1.785 1 96.88 72 SER B O 1
ATOM 1622 N N . LEU B 1 73 ? 12.492 0.612 3.451 1 97.81 73 LEU B N 1
ATOM 1623 C CA . LEU B 1 73 ? 11.828 1.63 2.648 1 97.81 73 LEU B CA 1
ATOM 1624 C C . LEU B 1 73 ? 12.422 3.008 2.912 1 97.81 73 LEU B C 1
ATOM 1626 O O . LEU B 1 73 ? 12.688 3.365 4.062 1 97.81 73 LEU B O 1
ATOM 1630 N N . VAL B 1 74 ? 12.648 3.732 1.859 1 96.81 74 VAL B N 1
ATOM 1631 C CA . VAL B 1 74 ? 13.195 5.074 2.041 1 96.81 74 VAL B CA 1
ATOM 1632 C C . VAL B 1 74 ? 12.133 5.98 2.662 1 96.81 74 VAL B C 1
ATOM 1634 O O . VAL B 1 74 ? 10.938 5.777 2.459 1 96.81 74 VAL B O 1
ATOM 1637 N N . ASP B 1 75 ? 12.547 7.035 3.328 1 96.44 75 ASP B N 1
ATOM 1638 C CA . ASP B 1 75 ? 11.672 7.906 4.105 1 96.44 75 ASP B CA 1
ATOM 1639 C C . ASP B 1 75 ? 10.609 8.547 3.219 1 96.44 75 ASP B C 1
ATOM 1641 O O . ASP B 1 75 ? 9.445 8.648 3.611 1 96.44 75 ASP B O 1
ATOM 1645 N N . LYS B 1 76 ? 10.984 8.938 2.057 1 95.81 76 LYS B N 1
ATOM 1646 C CA . LYS B 1 76 ? 10.047 9.617 1.167 1 95.81 76 LYS B CA 1
ATOM 1647 C C . LYS B 1 76 ? 8.891 8.703 0.78 1 95.81 76 LYS B C 1
ATOM 1649 O O . LYS B 1 76 ? 7.75 9.148 0.673 1 95.81 76 LYS B O 1
ATOM 1654 N N . PHE B 1 77 ? 9.211 7.484 0.555 1 97.5 77 PHE B N 1
ATOM 1655 C CA . PHE B 1 77 ? 8.18 6.508 0.228 1 97.5 77 PHE B CA 1
ATOM 1656 C C . PHE B 1 77 ? 7.25 6.277 1.417 1 97.5 77 PHE B C 1
ATOM 1658 O O . PHE B 1 77 ? 6.035 6.156 1.25 1 97.5 77 PHE B O 1
ATOM 1665 N N . VAL B 1 78 ? 7.82 6.223 2.607 1 98 78 VAL B N 1
ATOM 1666 C CA . VAL B 1 78 ? 7.047 6.012 3.826 1 98 78 VAL B CA 1
ATOM 1667 C C . VAL B 1 78 ? 6.137 7.215 4.074 1 98 78 VAL B C 1
ATOM 1669 O O . VAL B 1 78 ? 4.953 7.051 4.383 1 98 78 VAL B O 1
ATOM 1672 N N . VAL B 1 79 ? 6.637 8.398 3.857 1 98 79 VAL B N 1
ATOM 1673 C CA . VAL B 1 79 ? 5.863 9.625 4.004 1 98 79 VAL B CA 1
ATOM 1674 C C . VAL B 1 79 ? 4.668 9.602 3.053 1 98 79 VAL B C 1
ATOM 1676 O O . VAL B 1 79 ? 3.531 9.836 3.465 1 98 79 VAL B O 1
ATOM 1679 N N . GLY B 1 80 ? 4.953 9.297 1.806 1 96.12 80 GLY B N 1
ATOM 1680 C CA . GLY B 1 80 ? 3.881 9.18 0.831 1 96.12 80 GLY B CA 1
ATOM 1681 C C . GLY B 1 80 ? 2.873 8.102 1.176 1 96.12 80 GLY B C 1
ATOM 1682 O O . GLY B 1 80 ? 1.678 8.258 0.918 1 96.12 80 GLY B O 1
ATOM 1683 N N . GLY B 1 81 ? 3.414 6.984 1.762 1 97.12 81 GLY B N 1
ATOM 1684 C CA . GLY B 1 81 ? 2.547 5.906 2.211 1 97.12 81 GLY B CA 1
ATOM 1685 C C . GLY B 1 81 ? 1.586 6.332 3.305 1 97.12 81 GLY B C 1
ATOM 1686 O O . GLY B 1 81 ? 0.394 6.023 3.248 1 97.12 81 GLY B O 1
ATOM 1687 N N . ILE B 1 82 ? 2.076 7.047 4.254 1 98 82 ILE B N 1
ATOM 1688 C CA . ILE B 1 82 ? 1.247 7.531 5.352 1 98 82 ILE B CA 1
ATOM 1689 C C . ILE B 1 82 ? 0.165 8.461 4.812 1 98 82 ILE B C 1
ATOM 1691 O O . ILE B 1 82 ? -1.023 8.258 5.074 1 98 82 ILE B O 1
ATOM 1695 N N . VAL B 1 83 ? 0.525 9.391 4.035 1 96.75 83 VAL B N 1
ATOM 1696 C CA . VAL B 1 83 ? -0.378 10.43 3.551 1 96.75 83 VAL B CA 1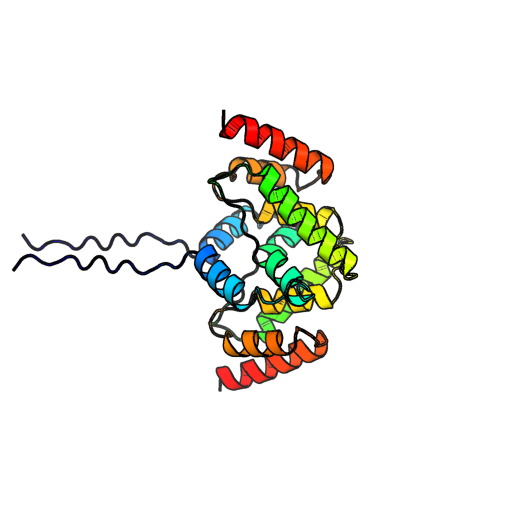
ATOM 1697 C C . VAL B 1 83 ? -1.432 9.812 2.635 1 96.75 83 VAL B C 1
ATOM 1699 O O . VAL B 1 83 ? -2.611 10.164 2.709 1 96.75 83 VAL B O 1
ATOM 1702 N N . SER B 1 84 ? -1.03 8.883 1.824 1 93.75 84 SER B N 1
ATOM 1703 C CA . SER B 1 84 ? -1.925 8.242 0.863 1 93.75 84 SER B CA 1
ATOM 1704 C C . SER B 1 84 ? -2.971 7.387 1.567 1 93.75 84 SER B C 1
ATOM 1706 O O . SER B 1 84 ? -4.047 7.137 1.02 1 93.75 84 SER B O 1
ATOM 1708 N N . LYS B 1 85 ? -2.686 6.941 2.768 1 94 85 LYS B N 1
ATOM 1709 C CA . LYS B 1 85 ? -3.551 5.988 3.457 1 94 85 LYS B CA 1
ATOM 1710 C C . LYS B 1 85 ? -4.434 6.691 4.484 1 94 85 LYS B C 1
ATOM 1712 O O . LYS B 1 85 ? -5.223 6.043 5.176 1 94 85 LYS B O 1
ATOM 1717 N N . LEU B 1 86 ? -4.332 7.977 4.574 1 94.31 86 LEU B N 1
ATOM 1718 C CA . LEU B 1 86 ? -5.109 8.727 5.551 1 94.31 86 LEU B CA 1
ATOM 1719 C C . LEU B 1 86 ? -6.605 8.555 5.301 1 94.31 86 LEU B C 1
ATOM 1721 O O . LEU B 1 86 ? -7.035 8.438 4.152 1 94.31 86 LEU B O 1
ATOM 1725 N N . SER B 1 87 ? -7.363 8.594 6.387 1 89.44 87 SER B N 1
ATOM 1726 C CA . SER B 1 87 ? -8.812 8.445 6.32 1 89.44 87 SER B CA 1
ATOM 1727 C C . SER B 1 87 ? -9.477 9.719 5.805 1 89.44 87 SER B C 1
ATOM 1729 O O . SER B 1 87 ? -8.82 10.758 5.672 1 89.44 87 SER B O 1
ATOM 1731 N N . VAL B 1 88 ? -10.75 9.688 5.578 1 87.62 88 VAL B N 1
ATOM 1732 C CA . VAL B 1 88 ? -11.516 10.75 4.934 1 87.62 88 VAL B CA 1
ATOM 1733 C C . VAL B 1 88 ? -11.539 11.984 5.824 1 87.62 88 VAL B C 1
ATOM 1735 O O . VAL B 1 88 ? -11.539 13.117 5.332 1 87.62 88 VAL B O 1
ATOM 1738 N N . GLY B 1 89 ? -11.5 11.828 7.074 1 88.5 89 GLY B N 1
ATOM 1739 C CA . GLY B 1 89 ? -11.484 12.953 7.996 1 88.5 89 GLY B CA 1
ATOM 1740 C C . GLY B 1 89 ? -10.242 13.805 7.879 1 88.5 89 GLY B C 1
ATOM 1741 O O . GLY B 1 89 ? -10.203 14.93 8.383 1 88.5 89 GLY B O 1
ATOM 1742 N N . TRP B 1 90 ? -9.258 13.32 7.113 1 93.44 90 TRP B N 1
ATOM 1743 C CA . TRP B 1 90 ? -7.977 14.008 6.988 1 93.44 90 TRP B CA 1
ATOM 1744 C C . TRP B 1 90 ? -7.801 14.586 5.586 1 93.44 90 TRP B C 1
ATOM 1746 O O . TRP B 1 90 ? -6.676 14.844 5.148 1 93.44 90 TRP B O 1
ATOM 1756 N N . SER B 1 91 ? -8.938 14.82 4.934 1 91.38 91 SER B N 1
ATOM 1757 C CA . SER B 1 91 ? -8.891 15.227 3.533 1 91.38 91 SER B CA 1
ATOM 1758 C C . SER B 1 91 ? -8.211 16.578 3.377 1 91.38 91 SER B C 1
ATOM 1760 O O . SER B 1 91 ? -7.473 16.812 2.414 1 91.38 91 SER B O 1
ATOM 1762 N N . ASN B 1 92 ? -8.453 17.562 4.301 1 91.31 92 ASN B N 1
ATOM 1763 C CA . ASN B 1 92 ? -7.793 18.859 4.234 1 91.31 92 ASN B CA 1
ATOM 1764 C C . ASN B 1 92 ? -6.285 18.734 4.445 1 91.31 92 ASN B C 1
ATOM 1766 O O . ASN B 1 92 ? -5.5 19.406 3.771 1 91.31 92 ASN B O 1
ATOM 1770 N N . PHE B 1 93 ? -5.91 17.891 5.422 1 95.06 93 PHE B N 1
ATOM 1771 C CA . PHE B 1 93 ? -4.496 17.641 5.664 1 95.06 93 PHE B CA 1
ATOM 1772 C C . PHE B 1 93 ? -3.846 17 4.438 1 95.06 93 PHE B C 1
ATOM 1774 O O . PHE B 1 93 ? -2.746 17.391 4.043 1 95.06 93 PHE B O 1
ATOM 1781 N N . TYR B 1 94 ? -4.512 16.062 3.848 1 92.44 94 TYR B N 1
ATOM 1782 C CA . TYR B 1 94 ? -4.062 15.398 2.627 1 92.44 94 TYR B CA 1
ATOM 1783 C C . TYR B 1 94 ? -3.818 16.406 1.517 1 92.44 94 TYR B C 1
ATOM 1785 O O . TYR B 1 94 ? -2.754 16.406 0.893 1 92.44 94 TYR B O 1
ATOM 1793 N N . ALA B 1 95 ? -4.773 17.297 1.332 1 92 95 ALA B N 1
ATOM 1794 C CA . ALA B 1 95 ? -4.66 18.312 0.292 1 92 95 ALA B CA 1
ATOM 1795 C C . ALA B 1 95 ? -3.471 19.234 0.553 1 92 95 ALA B C 1
ATOM 1797 O O . ALA B 1 95 ? -2.748 19.594 -0.376 1 92 95 ALA B O 1
ATOM 1798 N N . ARG B 1 96 ? -3.248 19.547 1.787 1 94.5 96 ARG B N 1
ATOM 1799 C CA . ARG B 1 96 ? -2.131 20.406 2.158 1 94.5 96 ARG B CA 1
ATOM 1800 C C . ARG B 1 96 ? -0.796 19.719 1.879 1 94.5 96 ARG B C 1
ATOM 1802 O O . ARG B 1 96 ? 0.125 20.344 1.345 1 94.5 96 ARG B O 1
ATOM 1809 N N . MET B 1 97 ? -0.657 18.453 2.223 1 93.56 97 MET B N 1
ATOM 1810 C CA . MET B 1 97 ? 0.571 17.703 1.975 1 93.56 97 MET B CA 1
ATOM 1811 C C . MET B 1 97 ? 0.84 17.578 0.479 1 93.56 97 MET B C 1
ATOM 1813 O O . MET B 1 97 ? 1.987 17.672 0.04 1 93.56 97 MET B O 1
ATOM 1817 N N . HIS B 1 98 ? -0.213 17.359 -0.267 1 89.56 98 HIS B N 1
ATOM 1818 C CA . HIS B 1 98 ? -0.076 17.25 -1.714 1 89.56 98 HIS B CA 1
ATOM 1819 C C . HIS B 1 98 ? 0.376 18.562 -2.332 1 89.56 98 HIS B C 1
ATOM 1821 O O . HIS B 1 98 ? 1.178 18.578 -3.268 1 89.56 98 HIS B O 1
ATOM 1827 N N . ARG B 1 99 ? -0.158 19.641 -1.847 1 90.88 99 ARG B N 1
ATOM 1828 C CA . ARG B 1 99 ? 0.268 20.953 -2.324 1 90.88 99 ARG B CA 1
ATOM 1829 C C . ARG B 1 99 ? 1.755 21.172 -2.064 1 90.88 99 ARG B C 1
ATOM 1831 O O . ARG B 1 99 ? 2.439 21.812 -2.861 1 90.88 99 ARG B O 1
ATOM 1838 N N . LYS B 1 100 ? 2.238 20.562 -0.998 1 91.5 100 LYS B N 1
ATOM 1839 C CA . LYS B 1 100 ? 3.658 20.656 -0.662 1 91.5 100 LYS B CA 1
ATOM 1840 C C . LYS B 1 100 ? 4.469 19.609 -1.428 1 91.5 100 LYS B C 1
ATOM 1842 O O . LYS B 1 100 ? 5.676 19.469 -1.211 1 91.5 100 LYS B O 1
ATOM 1847 N N . LYS B 1 101 ? 3.775 18.797 -2.24 1 88.31 101 LYS B N 1
ATOM 1848 C CA . LYS B 1 101 ? 4.406 17.734 -3.025 1 88.31 101 LYS B CA 1
ATOM 1849 C C . LYS B 1 101 ? 5.129 16.734 -2.123 1 88.31 101 LYS B C 1
ATOM 1851 O O . LYS B 1 101 ? 6.195 16.234 -2.475 1 88.31 101 LYS B O 1
ATOM 1856 N N . LEU B 1 102 ? 4.695 16.641 -0.943 1 90.19 102 LEU B N 1
ATOM 1857 C CA . LEU B 1 102 ? 5.242 15.734 0.059 1 90.19 102 LEU B CA 1
ATOM 1858 C C . LEU B 1 102 ? 6.684 16.109 0.396 1 90.19 102 LEU B C 1
ATOM 1860 O O . LEU B 1 102 ? 7.492 15.234 0.726 1 90.19 102 LEU B O 1
ATOM 1864 N N . ASP B 1 103 ? 7.035 17.312 0.122 1 92.56 103 ASP B N 1
ATOM 1865 C CA . ASP B 1 103 ? 8.367 17.797 0.488 1 92.56 103 ASP B CA 1
ATOM 1866 C C . ASP B 1 103 ? 8.453 18.078 1.984 1 92.56 103 ASP B C 1
ATOM 1868 O O . ASP B 1 103 ? 8.547 19.25 2.391 1 92.56 103 ASP B O 1
ATOM 1872 N N . ILE B 1 104 ? 8.461 17.109 2.803 1 96.38 104 ILE B N 1
ATOM 1873 C CA . ILE B 1 104 ? 8.469 17.141 4.262 1 96.38 104 ILE B CA 1
ATOM 1874 C C . ILE B 1 104 ? 9.211 15.922 4.805 1 96.38 104 ILE B C 1
ATOM 1876 O O . ILE B 1 104 ? 9.094 14.82 4.254 1 96.38 104 ILE B O 1
ATOM 1880 N N . SER B 1 105 ? 10.023 16.109 5.777 1 97.5 105 SER B N 1
ATOM 1881 C CA . SER B 1 105 ? 10.695 14.984 6.406 1 97.5 105 SER B CA 1
ATOM 1882 C C . SER B 1 105 ? 9.711 14.141 7.219 1 97.5 105 SER B C 1
ATOM 1884 O O . SER B 1 105 ? 8.625 14.609 7.57 1 97.5 105 SER B O 1
ATOM 1886 N N . LEU B 1 106 ? 10.055 12.938 7.473 1 98.06 106 LEU B N 1
ATOM 1887 C CA . LEU B 1 106 ? 9.227 12.055 8.297 1 98.06 106 LEU B CA 1
ATOM 1888 C C . LEU B 1 106 ? 9 12.664 9.68 1 98.06 106 LEU B C 1
ATOM 1890 O O . LEU B 1 106 ? 7.875 12.648 10.188 1 98.06 106 LEU B O 1
ATOM 1894 N N . GLU B 1 107 ? 10.047 13.234 10.297 1 98.25 107 GLU B N 1
ATOM 1895 C CA . GLU B 1 107 ? 9.945 13.875 11.609 1 98.25 107 GLU B CA 1
ATOM 1896 C C . GLU B 1 107 ? 8.969 15.039 11.578 1 98.25 107 GLU B C 1
ATOM 1898 O O . GLU B 1 107 ? 8.125 15.172 12.469 1 98.25 107 GLU B O 1
ATOM 1903 N N . ASP B 1 108 ? 9.07 15.844 10.57 1 98.38 108 ASP B N 1
ATOM 1904 C CA . ASP B 1 108 ? 8.18 16.984 10.445 1 98.38 108 ASP B CA 1
ATOM 1905 C C . ASP B 1 108 ? 6.738 16.547 10.203 1 98.38 108 ASP B C 1
ATOM 1907 O O . ASP B 1 108 ? 5.801 17.156 10.711 1 98.38 108 ASP B O 1
ATOM 1911 N N . LEU B 1 109 ? 6.578 15.5 9.391 1 98.5 109 LEU B N 1
ATOM 1912 C CA . LEU B 1 109 ? 5.238 14.969 9.164 1 98.5 109 LEU B CA 1
ATOM 1913 C C . LEU B 1 109 ? 4.59 14.539 10.477 1 98.5 109 LEU B C 1
ATOM 1915 O O . LEU B 1 109 ? 3.432 14.875 10.734 1 98.5 109 LEU B O 1
ATOM 1919 N N . LEU B 1 110 ? 5.312 13.828 11.32 1 98.62 110 LEU B N 1
ATOM 1920 C CA . LEU B 1 110 ? 4.797 13.375 12.609 1 98.62 110 LEU B CA 1
ATOM 1921 C C . LEU B 1 110 ? 4.375 14.555 13.477 1 98.62 110 LEU B C 1
ATOM 1923 O O . LEU B 1 110 ? 3.35 14.5 14.156 1 98.62 110 LEU B O 1
ATOM 1927 N N . GLN B 1 111 ? 5.133 15.648 13.422 1 98.5 111 GLN B N 1
ATOM 1928 C CA . GLN B 1 111 ? 4.805 16.859 14.172 1 98.5 111 GLN B CA 1
ATOM 1929 C C . GLN B 1 111 ? 3.521 17.5 13.656 1 98.5 111 GLN B C 1
ATOM 1931 O O . GLN B 1 111 ? 2.668 17.906 14.445 1 98.5 111 GLN B O 1
ATOM 1936 N N . GLU B 1 112 ? 3.416 17.578 12.328 1 98.19 112 GLU B N 1
ATOM 1937 C CA . GLU B 1 112 ? 2.217 18.172 11.734 1 98.19 112 GLU B CA 1
ATOM 1938 C C . GLU B 1 112 ? 0.977 17.344 12.07 1 98.19 112 GLU B C 1
ATOM 1940 O O . GLU B 1 112 ? -0.097 17.891 12.312 1 98.19 112 GLU B O 1
ATOM 1945 N N . ILE B 1 113 ? 1.125 16.031 12.047 1 98.31 113 ILE B N 1
ATOM 1946 C CA . ILE B 1 113 ? 0.015 15.148 12.383 1 98.31 113 ILE B CA 1
ATOM 1947 C C . ILE B 1 113 ? -0.371 15.336 13.852 1 98.31 113 ILE B C 1
ATOM 1949 O O . ILE B 1 113 ? -1.557 15.344 14.188 1 98.31 113 ILE B O 1
ATOM 1953 N N . HIS B 1 114 ? 0.613 15.508 14.695 1 97.94 114 HIS B N 1
ATOM 1954 C CA . HIS B 1 114 ? 0.362 15.766 16.109 1 97.94 114 HIS B CA 1
ATOM 1955 C C . HIS B 1 114 ? -0.471 17.031 16.297 1 97.94 114 HIS B C 1
ATOM 1957 O O . HIS B 1 114 ? -1.44 17.031 17.062 1 97.94 114 HIS B O 1
ATOM 1963 N N . VAL B 1 115 ? -0.105 18.094 15.672 1 97.5 115 VAL B N 1
ATOM 1964 C CA . VAL B 1 115 ? -0.816 19.375 15.75 1 97.5 115 VAL B CA 1
ATOM 1965 C C . VAL B 1 115 ? -2.25 19.188 15.258 1 97.5 115 VAL B C 1
ATOM 1967 O O . VAL B 1 115 ? -3.197 19.641 15.906 1 97.5 115 VAL B O 1
ATOM 1970 N N . GLU B 1 116 ? -2.387 18.484 14.102 1 96.56 116 GLU B N 1
ATOM 1971 C CA . GLU B 1 116 ? -3.707 18.234 13.531 1 96.56 116 GLU B CA 1
ATOM 1972 C C . GLU B 1 116 ? -4.582 17.438 14.484 1 96.56 116 GLU B C 1
ATOM 1974 O O . GLU B 1 116 ? -5.77 17.719 14.641 1 96.56 116 GLU B O 1
ATOM 1979 N N . ASP B 1 117 ? -3.996 16.406 15.109 1 96.25 117 ASP B N 1
ATOM 1980 C CA . ASP B 1 117 ? -4.703 15.617 16.125 1 96.25 117 ASP B CA 1
ATOM 1981 C C . ASP B 1 117 ? -5.223 16.516 17.234 1 96.25 117 ASP B C 1
ATOM 1983 O O . ASP B 1 117 ? -6.355 16.344 17.703 1 96.25 117 ASP B O 1
ATOM 1987 N N . GLU B 1 118 ? -4.391 17.438 17.672 1 94.88 118 GLU B N 1
ATOM 1988 C CA . GLU B 1 118 ? -4.766 18.344 18.75 1 94.88 118 GLU B CA 1
ATOM 1989 C C . GLU B 1 118 ? -5.945 19.219 18.344 1 94.88 118 GLU B C 1
ATOM 1991 O O . GLU B 1 118 ? -6.828 19.5 19.156 1 94.88 118 GLU B O 1
ATOM 1996 N N . ILE B 1 119 ? -6.008 19.656 17.141 1 92.31 119 ILE B N 1
ATOM 1997 C CA . ILE B 1 119 ? -7.074 20.5 16.625 1 92.31 119 ILE B CA 1
ATOM 1998 C C . ILE B 1 119 ? -8.367 19.703 16.531 1 92.31 119 ILE B C 1
ATOM 2000 O O . ILE B 1 119 ? -9.445 20.203 16.875 1 92.31 119 ILE B O 1
ATOM 2004 N N . ARG B 1 120 ? -8.32 18.453 16.094 1 89.69 120 ARG B N 1
ATOM 2005 C CA . ARG B 1 120 ? -9.492 17.625 15.82 1 89.69 120 ARG B CA 1
ATOM 2006 C C . ARG B 1 120 ? -10.117 17.125 17.125 1 89.69 120 ARG B C 1
ATOM 2008 O O . ARG B 1 120 ? -11.328 16.891 17.188 1 89.69 120 ARG B O 1
ATOM 2015 N N . PHE B 1 121 ? -9.398 16.797 18.141 1 84.25 121 PHE B N 1
ATOM 2016 C CA . PHE B 1 121 ? -9.914 16.234 19.375 1 84.25 121 PHE B CA 1
ATOM 2017 C C . PHE B 1 121 ? -10.023 17.312 20.453 1 84.25 121 PHE B C 1
ATOM 2019 O O . PHE B 1 121 ? -10.398 17.031 21.594 1 84.25 121 PHE B O 1
ATOM 2026 N N . GLN B 1 122 ? -9.719 18.531 20.078 1 72.94 122 GLN B N 1
ATOM 2027 C CA . GLN B 1 122 ? -10.094 19.641 20.953 1 72.94 122 GLN B CA 1
ATOM 2028 C C . GLN B 1 122 ? -11.523 20.094 20.672 1 72.94 122 GLN B C 1
ATOM 2030 O O . GLN B 1 122 ? -12.008 19.984 19.547 1 72.94 122 GLN B O 1
#

Organism: Iris pallida (NCBI:txid29817)

Foldseek 3Di:
DPPPPPPPPVCPCPLVNVVVVVCVVPVDDPVQPLVNLVVCLVSPAQDDVDQRLVVLVVSVVSQVVCVVVVNHDDQLVSLVSSLVRYDPVCVVVSVVCVVVVVPDGPVRSSVVSVVVSVVVVD/DPPPPPPPVVCPCPLVNVVVVVLVVPPPDPVCPLVSLVVCLVSPAQDDVDQRLVVLVVSVVSQVVCVVVVNHDDQLVSLVSSLVRYDPVCVVVSVVCVVVVVPDGPVRSSVVSVVVSVVVVD

pLDDT: mean 80.4, std 23.48, range [29.75, 98.62]

Secondary structure (DSSP, 8-state):
--------------HHHHHHHHHHHH--SSS--HHHHHHHHHH----TTS-HHHHHHHHHHHHHHHHHTT----HHHHHHHHHHT--GGGHHHHHHHHHTTT-S-HHHHHHHHHHHHHHHH-/--------------HHHHHHHHHHHH--SSS--HHHHHHHHHH----TTS-HHHHHHHHHHHHHHHHHTT----HHHHHHHHHHT--GGGHHHHHHHHHTTT-S-HHHHHHHHHHHHHHH--

Solvent-accessible surface area (backbone atoms only — not comparable to full-atom values): 14448 Å² total; per-residue (Å²): 134,79,83,76,75,73,73,74,69,68,76,68,66,47,71,57,54,53,42,49,53,51,44,60,71,58,61,62,64,92,75,65,47,72,49,51,55,45,36,49,62,72,67,54,72,53,59,72,93,48,69,50,49,68,55,50,52,53,52,49,50,50,51,49,52,33,35,75,72,72,49,60,71,52,62,69,59,50,46,38,48,52,58,65,38,52,32,78,85,40,51,69,59,43,52,53,42,56,74,52,53,63,74,63,54,62,70,55,47,52,51,52,42,43,54,51,39,53,62,71,79,95,135,79,82,74,75,74,73,72,70,68,76,72,65,48,72,57,53,52,41,48,53,52,44,59,70,61,61,62,67,91,76,65,47,74,49,51,55,45,37,50,63,73,66,54,71,52,59,70,93,49,69,49,50,67,54,51,53,55,53,48,52,50,52,49,52,34,34,76,72,74,50,59,69,53,62,68,59,52,47,39,49,53,56,65,36,52,31,77,86,40,50,69,59,41,52,53,41,54,74,52,54,62,75,63,53,60,71,55,48,55,51,53,43,42,54,51,39,52,61,69,75,94

InterPro domains:
  IPR061502 Copia/RE1/RE2-like, N-terminal domain [PF14223] (1-118)

Nearest PDB structures (foldseek):
  7nlg-assembly2_C-2  TM=8.129E-01  e=3.193E-02  Saccharomyces cerevisiae
  7nli-assembly1_B  TM=8.154E-01  e=1.595E-01  Saccharomyces cerevisiae
  6tn7-assembly1_B  TM=8.292E-01  e=5.406E-01  Homo sapiens
  7nlg-assembly2_C-2  TM=8.128E-01  e=2.682E-02  Saccharomyces cerevisiae
  7nli-assembly1_B  TM=8.154E-01  e=1.317E-01  Saccharomyces cerevisiae

=== Feature glossary ===
The features interleaved in this record are:

— What the protein is —

Sequence gives the chain of amino acids in standard one-letter code (A=alanine, C=cysteine, …, Y=tyrosine), read N→C. It is the only feature that is directly encoded by the gene; all structural features are derived from the folded form of this sequence.

Database cross-references. InterPro integrates a dozen domain/family signature databases into unified entries with residue-range hits. GO terms attach function/process/location labels with evidence codes. CATH codes position the fold in a four-level structural taxonomy. Organism is the NCBI-taxonomy s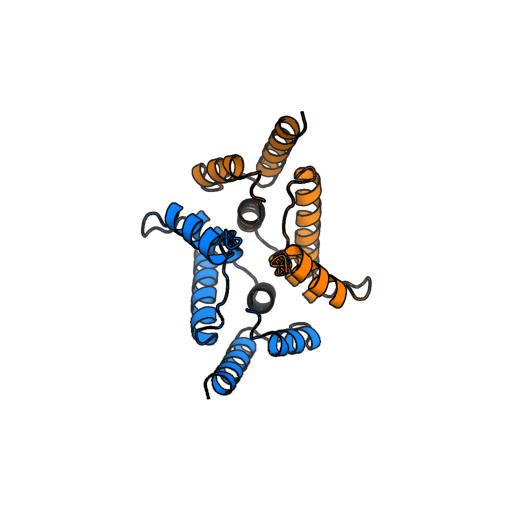pecies name.

— Where its atoms are —

Atomic coordinates in PDBx/mmCIF format — the same representation the Protein Data Bank distributes. Each line of the _atom_site loop places one backbone atom in Cartesian space (units: ångströms, origin: arbitrary).

The six renders are orthographic views along the three Cartesian axes in both directions. Representation (cartoon, sticks, or surface) and color scheme (sequence-rainbow or by-chain) vary across proteins so the training set covers all the common visualization conventions.

— Local backbone conformation —

Eight-state secondary structure (DSSP): H is the canonical α-helix, G the tighter 3₁₀-helix, I the wider π-helix; E/B are β-structure, T and S are turns and bends, and '-' is everything else. DSSP derives these from the pattern of main-chain N–H···O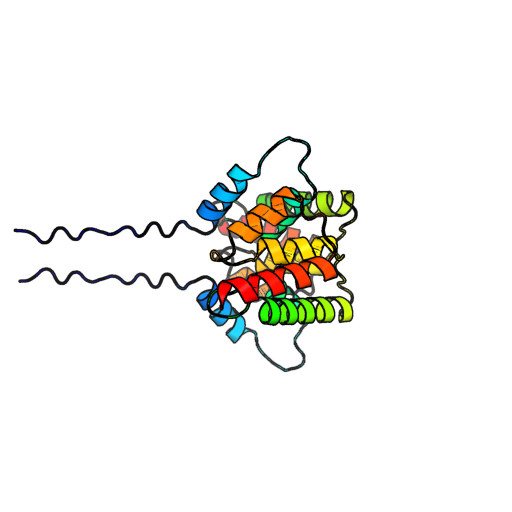=C hydrogen bonds, not from the sequence.

P-SEA three-state annotation labels each residue as helix, strand, or coil based purely on the geometry of the Cα trace. It serves as a fallback when the full backbone (and thus DSSP) is unavailable.

The φ/ψ torsion pair specifies the backbone conformation at each residue. φ rotates about the N–Cα bond, ψ about the Cα–C bond. Steric clashes forbid most of the (φ, ψ) plane — the allowed regions (α-helix basin, β-sheet basin, left-handed helix) are the Ramachandran-allowed regions.

— Global shape and packing —

The geometric summary reports three shape descriptors. Rg (radius of gyration) measures how spread out the Cα atoms are about their centre of mass; compact globular proteins have small Rg, elongated or unfolded ones large. Cα contacts (<8 Å, |i−j|>4) count long-range residue pairs in spatial proximity — high for tightly packed folds, near zero for rods or random coil. The bounding-box extents give the protein's footprint along x, y, z in Å.

Solvent-accessible surface area (SASA) is the area in Å² traced out by the centre of a 1.4 Å probe sphere (a water molecule) rolled over the protein's van der Waals surface (Shrake–Rupley / Lee–Richards construction). Buried residues have near-zero SASA; fully exposed residues can exceed 200 Å². The total SASA scales roughly with the number of surface residues.

The contact map is a binary N×N matrix image: pixel (i, j) is dark where Cα_i and Cα_j are within 8 Å and |i−j|>4. Because the |i−j|>4 filter removes local helical contacts, off-diagonal stripes parallel to the main diagonal indicate parallel β-sheets; stripes perpendicular to it indicate antiparallel β-sheets. The Ramachandran plot scatters every residue's (φ, ψ) pair against the sterically allowed regions. The PAE heatmap renders the predicted-aligned-error matrix.

— Structural neighborhood —

3Di is Foldseek's structural alphabet. Each residue is assigned one of twenty discrete states based on how its Cα sits relative to its spatial (not sequential) neighbors. Aligning 3Di strings finds structural homologs roughly as well as full 3D superposition, but orders of magnitude faster.

Nearest PDB neighbors are the top structural matches found by Foldseek when searching this structure against the entire Protein Data Bank. Each hit reports a TM-score (0 to 1; >0.5 almost always implies the same fold) and an E-value. These are *structural* homologs — they may share no detectable sequence similarity.

— Confidence and disorder —

For AlphaFold models, the B-factor field carries pLDDT — the model's own estimate of local accuracy on a 0–100 scale. Regions with pLDDT<50 should be treated as essentially unmodeled; they often correspond to intrinsically disordered segments.

Crystallographic B-factors measure how much each atom's electron density is smeared out, in Å². They rise in mobile loops and surface residues and fall in the buried interior. In AlphaFold models this column is repurposed to hold pLDDT instead.

Predicted aligned error is AlphaFold's pairwise confidence. Unlike pLDDT (per-residue), PAE is per-residue-pair and captures whether two parts of the structure are correctly placed relative to each other. Units are ångströms of expected positional error.